Protein AF-0000000069066683 (afdb_homodimer)

Nearest PDB structures (foldseek):
  3loi-assembly1_A  TM=9.540E-01  e=2.991E-19  Branchiostoma belcheri tsingtauense
  1yud-assembly5_I  TM=8.809E-01  e=2.534E-15  Shewanella oneidensis MR-1
  1xe7-assembly1_A  TM=8.486E-01  e=1.020E-13  Saccharomyces cerevisiae
  1xe8-assembly2_C-2  TM=8.299E-01  e=6.934E-14  Saccharomyces cerevisiae
  1xe7-assembly1_B  TM=8.442E-01  e=1.344E-13  Saccharomyces cerevisiae

Solvent-accessible surface area (backbone atoms only — not comparable to full-atom values): 17603 Å² total; per-residue (Å²): 129,54,72,68,56,49,50,52,51,47,34,61,56,65,63,40,41,78,35,97,77,55,44,29,28,36,82,75,46,62,50,93,46,38,25,39,64,74,56,93,71,89,70,91,66,71,37,36,39,24,26,30,29,43,39,35,45,33,50,96,40,58,46,51,33,24,41,37,76,34,30,36,38,37,34,31,59,44,76,36,40,29,38,39,40,35,34,41,91,87,60,52,75,47,78,45,45,38,16,57,36,90,82,36,61,83,28,26,45,62,48,76,44,58,44,68,27,34,31,30,34,34,52,35,91,90,21,63,32,29,33,26,35,41,37,26,45,44,25,83,52,79,89,54,63,40,79,44,40,33,70,61,48,39,68,76,36,54,93,46,38,71,60,43,62,72,38,25,88,78,128,54,71,68,55,48,49,53,49,49,36,60,56,65,63,39,40,78,36,94,77,55,45,31,28,34,80,76,45,62,52,95,47,37,26,40,64,73,57,93,71,90,68,92,64,71,37,36,39,24,25,31,29,43,38,34,45,32,53,95,38,60,46,51,32,23,41,39,76,32,30,35,39,39,34,33,58,46,76,36,39,27,38,39,40,36,34,42,92,86,59,53,76,46,79,46,44,37,17,59,35,90,83,36,61,81,28,27,44,63,47,75,46,58,44,69,27,34,30,31,36,35,52,36,91,92,20,64,32,29,32,28,37,41,37,26,44,46,25,84,51,78,89,56,64,40,78,44,40,32,70,60,48,38,69,76,35,54,92,46,38,71,59,42,63,72,38,23,60,101

pLDDT: mean 96.15, std 3.75, range [76.12, 98.94]

Sequence (340 aa):
MSADEEIDHLVRSLELIPHPEGGYFGEQYRTDRQVTFIQPNKFDGPRDGGSCIYYLLKSGKYVSFHLPLFDEIFLWHAGGPAKIYTIDNEGKLTQSILGDTLKNGDYRYQVTVRHDTWYAVEPMEQTQYVLFGAVVIPGWALQDWTQGKRADLLEKFPQHGELIKRLCKEMSADEEIDHLVRSLELIPHPEGGYFGEQYRTDRQVTFIQPNKFDGPRDGGSCIYYLLKSGKYVSFHLPLFDEIFLWHAGGPAKIYTIDNEGKLTQSILGDTLKNGDYRYQVTVRHDTWYAVEPMEQTQYVLFGAVVIPGWALQDWTQGKRADLLEKFPQHGELIKRLCKE

Structure (mmCIF, N/CA/C/O backbone):
data_AF-0000000069066683-model_v1
#
loop_
_entity.id
_entity.type
_entity.pdbx_description
1 polymer 'DUF985 domain-containing protein'
#
loop_
_atom_site.group_PDB
_atom_site.id
_atom_site.type_symbol
_atom_site.label_atom_id
_atom_site.label_alt_id
_atom_site.label_comp_id
_atom_site.label_asym_id
_atom_site.label_entity_id
_atom_site.label_seq_id
_atom_site.pdbx_PDB_ins_code
_atom_site.Cartn_x
_atom_site.Cartn_y
_atom_site.Cartn_z
_atom_site.occupancy
_atom_site.B_iso_or_equiv
_atom_site.auth_seq_id
_atom_site.auth_comp_id
_atom_site.auth_asym_id
_atom_site.auth_atom_id
_atom_site.pdbx_PDB_model_num
ATOM 1 N N . MET A 1 1 ? 23.328 8.391 -9.688 1 86.19 1 MET A N 1
ATOM 2 C CA . MET A 1 1 ? 22.344 9.258 -10.32 1 86.19 1 MET A CA 1
ATOM 3 C C . MET A 1 1 ? 21.984 10.43 -9.422 1 86.19 1 MET A C 1
ATOM 5 O O . MET A 1 1 ? 21.891 10.281 -8.203 1 86.19 1 MET A O 1
ATOM 9 N N . SER A 1 2 ? 21.906 11.648 -10 1 95.44 2 SER A N 1
ATOM 10 C CA . SER A 1 2 ? 21.391 12.789 -9.242 1 95.44 2 SER A CA 1
ATOM 11 C C . SER A 1 2 ? 19.922 12.617 -8.906 1 95.44 2 SER A C 1
ATOM 13 O O . SER A 1 2 ? 19.234 11.773 -9.492 1 95.44 2 SER A O 1
ATOM 15 N N . ALA A 1 3 ? 19.453 13.352 -7.926 1 96 3 ALA A N 1
ATOM 16 C CA . ALA A 1 3 ? 18.047 13.32 -7.574 1 96 3 ALA A CA 1
ATOM 17 C C . ALA A 1 3 ? 17.172 13.664 -8.781 1 96 3 ALA A C 1
ATOM 19 O O . ALA A 1 3 ? 16.125 13.039 -8.992 1 96 3 ALA A O 1
ATOM 20 N N . ASP A 1 4 ? 17.547 14.656 -9.555 1 96.5 4 ASP A N 1
ATOM 21 C CA . ASP A 1 4 ? 16.797 15.062 -10.734 1 96.5 4 ASP A CA 1
ATOM 22 C C . ASP A 1 4 ? 16.719 13.93 -11.75 1 96.5 4 ASP A C 1
ATOM 24 O O . ASP A 1 4 ? 15.672 13.711 -12.367 1 96.5 4 ASP A O 1
ATOM 28 N N . GLU A 1 5 ? 17.812 13.273 -11.961 1 97.75 5 GLU A N 1
ATOM 29 C CA . GLU A 1 5 ? 17.828 12.133 -12.875 1 97.75 5 GLU A CA 1
ATOM 30 C C . GLU A 1 5 ? 16.922 11.008 -12.383 1 97.75 5 GLU A C 1
ATOM 32 O O . GLU A 1 5 ? 16.266 10.352 -13.18 1 97.75 5 GLU A O 1
ATOM 37 N N . GLU A 1 6 ? 16.969 10.758 -11.078 1 98.12 6 GLU A N 1
ATOM 38 C CA . GLU A 1 6 ? 16.094 9.742 -10.492 1 98.12 6 GLU A CA 1
ATOM 39 C C . GLU A 1 6 ? 14.633 10.094 -10.703 1 98.12 6 GLU A C 1
ATOM 41 O O . GLU A 1 6 ? 13.836 9.234 -11.102 1 98.12 6 GLU A O 1
ATOM 46 N N . ILE A 1 7 ? 14.273 11.312 -10.461 1 97.69 7 ILE A N 1
ATOM 47 C CA . ILE A 1 7 ? 12.898 11.781 -10.625 1 97.69 7 ILE A CA 1
ATOM 48 C C . ILE A 1 7 ? 12.461 11.594 -12.078 1 97.69 7 ILE A C 1
ATOM 50 O O . ILE A 1 7 ? 11.375 11.078 -12.336 1 97.69 7 ILE A O 1
ATOM 54 N N . ASP A 1 8 ? 13.328 12.023 -12.984 1 97.69 8 ASP A N 1
ATOM 55 C CA . ASP A 1 8 ? 13.008 11.883 -14.398 1 97.69 8 ASP A CA 1
ATOM 56 C C . ASP A 1 8 ? 12.781 10.422 -14.766 1 97.69 8 ASP A C 1
ATOM 58 O O . ASP A 1 8 ? 11.844 10.094 -15.508 1 97.69 8 ASP A O 1
ATOM 62 N N . HIS A 1 9 ? 13.68 9.602 -14.281 1 98.19 9 HIS A N 1
ATOM 63 C CA . HIS A 1 9 ? 13.578 8.172 -14.539 1 98.19 9 HIS A CA 1
ATOM 64 C C . HIS A 1 9 ? 12.266 7.605 -14 1 98.19 9 HIS A C 1
ATOM 66 O O . HIS A 1 9 ? 11.586 6.836 -14.688 1 98.19 9 HIS A O 1
ATOM 72 N N . LEU A 1 10 ? 11.93 7.953 -12.781 1 98.44 10 LEU A N 1
ATOM 73 C CA . LEU A 1 10 ? 10.719 7.461 -12.133 1 98.44 10 LEU A CA 1
ATOM 74 C C . LEU A 1 10 ? 9.477 7.973 -12.852 1 98.44 10 LEU A C 1
ATOM 76 O O . LEU A 1 10 ? 8.547 7.203 -13.117 1 98.44 10 LEU A O 1
ATOM 80 N N . VAL A 1 11 ? 9.422 9.281 -13.156 1 98.25 11 VAL A N 1
ATOM 81 C CA . VAL A 1 11 ? 8.273 9.898 -13.82 1 98.25 11 VAL A CA 1
ATOM 82 C C . VAL A 1 11 ? 8.016 9.211 -15.156 1 98.25 11 VAL A C 1
ATOM 84 O O . VAL A 1 11 ? 6.875 8.883 -15.484 1 98.25 11 VAL A O 1
ATOM 87 N N . ARG A 1 12 ? 9.055 8.961 -15.859 1 98.06 12 ARG A N 1
ATOM 88 C CA . ARG A 1 12 ? 8.938 8.328 -17.172 1 98.06 12 ARG A CA 1
ATOM 89 C C . ARG A 1 12 ? 8.531 6.859 -17.031 1 98.06 12 ARG A C 1
ATOM 91 O O . ARG A 1 12 ? 7.578 6.41 -17.672 1 98.06 12 ARG A O 1
ATOM 98 N N . SER A 1 13 ? 9.203 6.113 -16.203 1 98.25 13 SER A N 1
ATOM 99 C CA . SER A 1 13 ? 9.008 4.672 -16.078 1 98.25 13 SER A CA 1
ATOM 100 C C . SER A 1 13 ? 7.629 4.352 -15.508 1 98.25 13 SER A C 1
ATOM 102 O O . SER A 1 13 ? 7.012 3.354 -15.891 1 98.25 13 SER A O 1
ATOM 104 N N . LEU A 1 14 ? 7.195 5.234 -14.555 1 98.31 14 LEU A N 1
ATOM 105 C CA . LEU A 1 14 ? 5.941 4.973 -13.859 1 98.31 14 LEU A CA 1
ATOM 106 C C . LEU A 1 14 ? 4.797 5.766 -14.484 1 98.31 14 LEU A C 1
ATOM 108 O O . LEU A 1 14 ? 3.662 5.707 -14.008 1 98.31 14 LEU A O 1
ATOM 112 N N . GLU A 1 15 ? 5.062 6.496 -15.539 1 97.69 15 GLU A N 1
ATOM 113 C CA . GLU A 1 15 ? 4.09 7.293 -16.281 1 97.69 15 GLU A CA 1
ATOM 114 C C . GLU A 1 15 ? 3.328 8.234 -15.352 1 97.69 15 GLU A C 1
ATOM 116 O O . GLU A 1 15 ? 2.096 8.281 -15.383 1 97.69 15 GLU A O 1
ATOM 121 N N . LEU A 1 16 ? 4.102 8.914 -14.547 1 98.38 16 LEU A N 1
ATOM 122 C CA . LEU A 1 16 ? 3.508 9.867 -13.617 1 98.38 16 LEU A CA 1
ATOM 123 C C . LEU A 1 16 ? 3.207 11.195 -14.312 1 98.38 16 LEU A C 1
ATOM 125 O O . LEU A 1 16 ? 3.895 11.57 -15.266 1 98.38 16 LEU A O 1
ATOM 129 N N . ILE A 1 17 ? 2.207 11.891 -13.836 1 98.12 17 ILE A N 1
ATOM 130 C CA . ILE A 1 17 ? 1.84 13.195 -14.375 1 98.12 17 ILE A CA 1
ATOM 131 C C . ILE A 1 17 ? 1.959 14.258 -13.289 1 98.12 17 ILE A C 1
ATOM 133 O O . ILE A 1 17 ? 1.957 13.938 -12.094 1 98.12 17 ILE A O 1
ATOM 137 N N . PRO A 1 18 ? 2.092 15.523 -13.641 1 96.25 18 PRO A N 1
ATOM 138 C CA . PRO A 1 18 ? 2.201 16.578 -12.625 1 96.25 18 PRO A CA 1
ATOM 139 C C . PRO A 1 18 ? 0.959 16.672 -11.742 1 96.25 18 PRO A C 1
ATOM 141 O O . PRO A 1 18 ? -0.164 16.516 -12.227 1 96.25 18 PRO A O 1
ATOM 144 N N . HIS A 1 19 ? 1.173 16.781 -10.492 1 93 19 HIS A N 1
ATOM 145 C CA . HIS A 1 19 ? 0.098 17.047 -9.547 1 93 19 HIS A CA 1
ATOM 146 C C . HIS A 1 19 ? -0.163 18.547 -9.406 1 93 19 HIS A C 1
ATOM 148 O O . HIS A 1 19 ? 0.775 19.344 -9.414 1 93 19 HIS A O 1
ATOM 154 N N . PRO A 1 20 ? -1.36 18.984 -9.203 1 81.62 20 PRO A N 1
ATOM 155 C CA . PRO A 1 20 ? -1.686 20.422 -9.102 1 81.62 20 PRO A CA 1
ATOM 156 C C . PRO A 1 20 ? -0.946 21.109 -7.961 1 81.62 20 PRO A C 1
ATOM 158 O O . PRO A 1 20 ? -0.598 22.281 -8.07 1 81.62 20 PRO A O 1
ATOM 161 N N . GLU A 1 21 ? -0.699 20.453 -6.902 1 76.12 21 GLU A N 1
ATOM 162 C CA . GLU A 1 21 ? -0.072 21.047 -5.727 1 76.12 21 GLU A CA 1
ATOM 163 C C . GLU A 1 21 ? 1.447 20.922 -5.785 1 76.12 21 GLU A C 1
ATOM 165 O O . GLU A 1 21 ? 2.146 21.312 -4.848 1 76.12 21 GLU A O 1
ATOM 170 N N . GLY A 1 22 ? 1.949 20.391 -6.891 1 80.44 22 GLY A N 1
ATOM 171 C CA . GLY A 1 22 ? 3.381 20.156 -7.012 1 80.44 22 GLY A CA 1
ATOM 172 C C . GLY A 1 22 ? 3.756 18.688 -6.945 1 80.44 22 GLY A C 1
ATOM 173 O O . GLY A 1 22 ? 3.016 17.875 -6.383 1 80.44 22 GLY A O 1
ATOM 174 N N . GLY A 1 23 ? 4.836 18.359 -7.605 1 92.5 23 GLY A N 1
ATOM 175 C CA . GLY A 1 23 ? 5.273 16.969 -7.707 1 92.5 23 GLY A CA 1
ATOM 176 C C . GLY A 1 23 ? 4.59 16.203 -8.82 1 92.5 23 GLY A C 1
ATOM 177 O O . GLY A 1 23 ? 4.301 16.766 -9.883 1 92.5 23 GLY A O 1
ATOM 178 N N . TYR A 1 24 ? 4.527 14.906 -8.711 1 98.06 24 TYR A N 1
ATOM 179 C CA . TYR A 1 24 ? 3.945 14.023 -9.719 1 98.06 24 TYR A CA 1
ATOM 180 C C . TYR A 1 24 ? 3.107 12.93 -9.07 1 98.06 24 TYR A C 1
ATOM 182 O O . TYR A 1 24 ? 3.295 12.609 -7.895 1 98.06 24 TYR A O 1
ATOM 190 N N . PHE A 1 25 ? 2.195 12.461 -9.781 1 98.25 25 PHE A N 1
ATOM 191 C CA . PHE A 1 25 ? 1.399 11.352 -9.258 1 98.25 25 PHE A CA 1
ATOM 192 C C . PHE A 1 25 ? 0.841 10.5 -10.391 1 98.25 25 PHE A C 1
ATOM 194 O O . PHE A 1 25 ? 1.008 10.836 -11.562 1 98.25 25 PHE A O 1
ATOM 201 N N . GLY A 1 26 ? 0.285 9.367 -10.055 1 98.06 26 GLY A N 1
ATOM 202 C CA . GLY A 1 26 ? -0.398 8.469 -10.977 1 98.06 26 GLY A CA 1
ATOM 203 C C . GLY A 1 26 ? -1.245 7.426 -10.266 1 98.06 26 GLY A C 1
ATOM 204 O O . GLY A 1 26 ? -0.772 6.75 -9.352 1 98.06 26 GLY A O 1
ATOM 205 N N . GLU A 1 27 ? -2.535 7.348 -10.688 1 97.81 27 GLU A N 1
ATOM 206 C CA . GLU A 1 27 ? -3.387 6.301 -10.141 1 97.81 27 GLU A CA 1
ATOM 207 C C . GLU A 1 27 ? -3.074 4.945 -10.766 1 97.81 27 GLU A C 1
ATOM 209 O O . GLU A 1 27 ? -3.061 4.812 -11.992 1 97.81 27 GLU A O 1
ATOM 214 N N . GLN A 1 28 ? -2.836 3.992 -9.906 1 97.12 28 GLN A N 1
ATOM 215 C CA . GLN A 1 28 ? -2.412 2.682 -10.383 1 97.12 28 GLN A CA 1
ATOM 216 C C . GLN A 1 28 ? -3.523 1.649 -10.219 1 97.12 28 GLN A C 1
ATOM 218 O O . GLN A 1 28 ? -3.52 0.613 -10.891 1 97.12 28 GLN A O 1
ATOM 223 N N . TYR A 1 29 ? -4.383 1.924 -9.359 1 97.88 29 TYR A N 1
ATOM 224 C CA . TYR A 1 29 ? -5.391 0.932 -9 1 97.88 29 TYR A CA 1
ATOM 225 C C . TYR A 1 29 ? -6.66 1.602 -8.492 1 97.88 29 TYR A C 1
ATOM 227 O O . TYR A 1 29 ? -6.594 2.588 -7.75 1 97.88 29 TYR A O 1
ATOM 235 N N . ARG A 1 30 ? -7.777 1.013 -8.859 1 98.38 30 ARG A N 1
ATOM 236 C CA . ARG A 1 30 ? -9.102 1.256 -8.305 1 98.38 30 ARG A CA 1
ATOM 237 C C . ARG A 1 30 ? -9.961 -0.004 -8.359 1 98.38 30 ARG A C 1
ATOM 239 O O . ARG A 1 30 ? -9.961 -0.712 -9.367 1 98.38 30 ARG A O 1
ATOM 246 N N . THR A 1 31 ? -10.633 -0.258 -7.258 1 97.25 31 THR A N 1
ATOM 247 C CA . THR A 1 31 ? -11.469 -1.452 -7.273 1 97.25 31 THR A CA 1
ATOM 248 C C . THR A 1 31 ? -12.531 -1.353 -8.367 1 97.25 31 THR A C 1
ATOM 250 O O . THR A 1 31 ? -12.93 -0.252 -8.75 1 97.25 31 THR A O 1
ATOM 253 N N . ASP A 1 32 ? -12.953 -2.48 -8.883 1 96.12 32 ASP A N 1
ATOM 254 C CA . ASP A 1 32 ? -14.078 -2.535 -9.805 1 96.12 32 ASP A CA 1
ATOM 255 C C . ASP A 1 32 ? -15.383 -2.818 -9.07 1 96.12 32 ASP A C 1
ATOM 257 O O . ASP A 1 32 ? -16.438 -2.992 -9.695 1 96.12 32 ASP A O 1
ATOM 261 N N . ARG A 1 33 ? -15.352 -2.895 -7.77 1 94.88 33 ARG A N 1
ATOM 262 C CA . ARG A 1 33 ? -16.531 -3.139 -6.945 1 94.88 33 ARG A CA 1
ATOM 263 C C . ARG A 1 33 ? -16.812 -1.959 -6.016 1 94.88 33 ARG A C 1
ATOM 265 O O . ARG A 1 33 ? -15.875 -1.341 -5.5 1 94.88 33 ARG A O 1
ATOM 272 N N . GLN A 1 34 ? -18.047 -1.76 -5.852 1 97.12 34 GLN A N 1
ATOM 273 C CA . GLN A 1 34 ? -18.453 -0.695 -4.945 1 97.12 34 GLN A CA 1
ATOM 274 C C . GLN A 1 34 ? -18.953 -1.264 -3.619 1 97.12 34 GLN A C 1
ATOM 276 O O . GLN A 1 34 ? -19.453 -2.393 -3.57 1 97.12 34 GLN A O 1
ATOM 281 N N . VAL A 1 35 ? -18.781 -0.466 -2.617 1 97.12 35 VAL A N 1
ATOM 282 C CA . VAL A 1 35 ? -19.125 -0.938 -1.278 1 97.12 35 VAL A CA 1
ATOM 283 C C . VAL A 1 35 ? -19.953 0.114 -0.555 1 97.12 35 VAL A C 1
ATOM 285 O O . VAL A 1 35 ? -19.922 1.296 -0.905 1 97.12 35 VAL A O 1
ATOM 288 N N . THR A 1 36 ? -20.703 -0.346 0.383 1 95.75 36 THR A N 1
ATOM 289 C CA . THR A 1 36 ? -21.328 0.491 1.401 1 95.75 36 THR A CA 1
ATOM 290 C C . THR A 1 36 ? -20.906 0.053 2.799 1 95.75 36 THR A C 1
ATOM 292 O O . THR A 1 36 ? -20.5 -1.099 3.002 1 95.75 36 THR A O 1
ATOM 295 N N . PHE A 1 37 ? -20.969 0.973 3.719 1 93.56 37 PHE A N 1
ATOM 296 C CA . PHE A 1 37 ? -20.531 0.704 5.086 1 93.56 37 PHE A CA 1
ATOM 297 C C . PHE A 1 37 ? -21.703 0.259 5.949 1 93.56 37 PHE A C 1
ATOM 299 O O . PHE A 1 37 ? -22.828 0.732 5.77 1 93.56 37 PHE A O 1
ATOM 306 N N . ILE A 1 38 ? -21.359 -0.577 6.824 1 93 38 ILE A N 1
ATOM 307 C CA . ILE A 1 38 ? -22.359 -1.093 7.754 1 93 38 ILE A CA 1
ATOM 308 C C . ILE A 1 38 ? -22.562 -0.101 8.898 1 93 38 ILE A C 1
ATOM 310 O O . ILE A 1 38 ? -23.688 0.182 9.289 1 93 38 ILE A O 1
ATOM 314 N N . GLN A 1 39 ? -21.422 0.404 9.43 1 92.62 39 GLN A N 1
ATOM 315 C CA . GLN A 1 39 ? -21.469 1.362 10.523 1 92.62 39 GLN A CA 1
ATOM 316 C C . GLN A 1 39 ? -21.844 2.752 10.031 1 92.62 39 GLN A C 1
ATOM 318 O O . GLN A 1 39 ? -21.562 3.111 8.883 1 92.62 39 GLN A O 1
ATOM 323 N N . PRO A 1 40 ? -22.594 3.453 10.914 1 91.12 40 PRO A N 1
ATOM 324 C CA . PRO A 1 40 ? -22.859 4.844 10.531 1 91.12 40 PRO A CA 1
ATOM 325 C C . PRO A 1 40 ? -21.578 5.598 10.148 1 91.12 40 PRO A C 1
ATOM 327 O O . PRO A 1 40 ? -20.531 5.402 10.766 1 91.12 40 PRO A O 1
ATOM 330 N N . ASN A 1 41 ? -21.641 6.266 9.086 1 90.5 41 ASN A N 1
ATOM 331 C CA . ASN A 1 41 ? -20.531 7.059 8.586 1 90.5 41 ASN A CA 1
ATOM 332 C C . ASN A 1 41 ? -21 8.32 7.875 1 90.5 41 ASN A C 1
ATOM 334 O O . ASN A 1 41 ? -22.203 8.609 7.855 1 90.5 41 ASN A O 1
ATOM 338 N N . LYS A 1 42 ? -20.078 9.055 7.309 1 92.75 42 LYS A N 1
ATOM 339 C CA . LYS A 1 42 ? -20.391 10.352 6.715 1 92.75 42 LYS A CA 1
ATOM 340 C C . LYS A 1 42 ? -20.516 10.25 5.199 1 92.75 42 LYS A C 1
ATOM 342 O O . LYS A 1 42 ? -20.688 11.258 4.516 1 92.75 42 LYS A O 1
ATOM 347 N N . PHE A 1 43 ? -20.391 9.031 4.629 1 92.5 43 PHE A N 1
ATOM 348 C CA . PHE A 1 43 ? -20.469 8.859 3.182 1 92.5 43 PHE A CA 1
ATOM 349 C C . PHE A 1 43 ? -21.922 8.914 2.709 1 92.5 43 PHE A C 1
ATOM 351 O O . PHE A 1 43 ? -22.812 8.383 3.373 1 92.5 43 PHE A O 1
ATOM 358 N N . ASP A 1 44 ? -22.094 9.586 1.603 1 90.06 44 ASP A N 1
ATOM 359 C CA . ASP A 1 44 ? -23.422 9.664 1 1 90.06 44 ASP A CA 1
ATOM 360 C C . ASP A 1 44 ? -23.547 8.711 -0.186 1 90.06 44 ASP A C 1
ATOM 362 O O . ASP A 1 44 ? -23.547 9.141 -1.341 1 90.06 44 ASP A O 1
ATOM 366 N N . GLY A 1 45 ? -23.688 7.406 0.07 1 92.19 45 GLY A N 1
ATOM 367 C CA . GLY A 1 45 ? -23.844 6.426 -0.99 1 92.19 45 GLY A CA 1
ATOM 368 C C . GLY A 1 45 ? -22.641 5.516 -1.145 1 92.19 45 GLY A C 1
ATOM 369 O O . GLY A 1 45 ? -21.734 5.527 -0.309 1 92.19 45 GLY A O 1
ATOM 370 N N . PRO A 1 46 ? -22.672 4.727 -2.18 1 95.62 46 PRO A N 1
ATOM 371 C CA . PRO A 1 46 ? -21.594 3.758 -2.408 1 95.62 46 PRO A CA 1
ATOM 372 C C . PRO A 1 46 ? -20.297 4.418 -2.852 1 95.62 46 PRO A C 1
ATOM 374 O O . PRO A 1 46 ? -20.312 5.52 -3.412 1 95.62 46 PRO A O 1
ATOM 377 N N . ARG A 1 47 ? -19.219 3.752 -2.584 1 97.06 47 ARG A N 1
ATOM 378 C CA . ARG A 1 47 ? -17.891 4.129 -3.059 1 97.06 47 ARG A CA 1
ATOM 379 C C . ARG A 1 47 ? -17.156 2.922 -3.633 1 97.06 47 ARG A C 1
ATOM 381 O O . ARG A 1 47 ? -17.5 1.777 -3.332 1 97.06 47 ARG A O 1
ATOM 388 N N . ASP A 1 48 ? -16.156 3.223 -4.441 1 97.62 48 ASP A N 1
ATOM 389 C CA . ASP A 1 48 ? -15.227 2.16 -4.785 1 97.62 48 ASP A CA 1
ATOM 390 C C . ASP A 1 48 ? -14.531 1.612 -3.537 1 97.62 48 ASP A C 1
ATOM 392 O O . ASP A 1 48 ? -14.227 2.365 -2.609 1 97.62 48 ASP A O 1
ATOM 396 N N . GLY A 1 49 ? -14.273 0.377 -3.463 1 97.25 49 GLY A N 1
ATOM 397 C CA . GLY A 1 49 ? -13.719 -0.264 -2.279 1 97.25 49 GLY A CA 1
ATOM 398 C C . GLY A 1 49 ? -12.383 0.311 -1.859 1 97.25 49 GLY A C 1
ATOM 399 O O . GLY A 1 49 ? -12.055 0.325 -0.672 1 97.25 49 GLY A O 1
ATOM 400 N N . GLY A 1 50 ? -11.586 0.741 -2.859 1 98.12 50 GLY A N 1
ATOM 401 C CA . GLY A 1 50 ? -10.273 1.297 -2.6 1 98.12 50 GLY A CA 1
ATOM 402 C C . GLY A 1 50 ? -9.586 1.815 -3.85 1 98.12 50 GLY A C 1
ATOM 403 O O . GLY A 1 50 ? -10.016 1.523 -4.969 1 98.12 50 GLY A O 1
ATOM 404 N N . SER A 1 51 ? -8.57 2.568 -3.682 1 98.69 51 SER A N 1
ATOM 405 C CA . SER A 1 51 ? -7.719 3.062 -4.762 1 98.69 51 SER A CA 1
ATOM 406 C C . SER A 1 51 ? -6.273 3.211 -4.305 1 98.69 51 SER A C 1
ATOM 408 O O . SER A 1 51 ? -5.992 3.205 -3.105 1 98.69 51 SER A O 1
ATOM 410 N N . CYS A 1 52 ? -5.375 3.246 -5.219 1 98.81 52 CYS A N 1
ATOM 411 C CA . CYS A 1 52 ? -3.947 3.344 -4.941 1 98.81 52 CYS A CA 1
ATOM 412 C C . CYS A 1 52 ? -3.256 4.25 -5.953 1 98.81 52 CYS A C 1
ATOM 414 O O . CYS A 1 52 ? -3.494 4.137 -7.156 1 98.81 52 CYS A O 1
ATOM 416 N N . ILE A 1 53 ? -2.451 5.148 -5.516 1 98.56 53 ILE A N 1
ATOM 417 C CA . ILE A 1 53 ? -1.691 6.016 -6.406 1 98.56 53 ILE A CA 1
ATOM 418 C C . ILE A 1 53 ? -0.204 5.926 -6.07 1 98.56 53 ILE A C 1
ATOM 420 O O . ILE A 1 53 ? 0.168 5.43 -5.004 1 98.56 53 ILE A O 1
ATOM 424 N N . TYR A 1 54 ? 0.648 6.305 -7.012 1 98.75 54 TYR A N 1
ATOM 425 C CA . TYR A 1 54 ? 1.978 6.832 -6.73 1 98.75 54 TYR A CA 1
ATOM 426 C C . TYR A 1 54 ? 1.917 8.328 -6.438 1 98.75 54 TYR A C 1
ATOM 428 O O . TYR A 1 54 ? 1.157 9.062 -7.074 1 98.75 54 TYR A O 1
ATOM 436 N N . TYR A 1 55 ? 2.697 8.773 -5.598 1 98.56 55 TYR A N 1
ATOM 437 C CA . TYR A 1 55 ? 2.879 10.203 -5.371 1 98.56 55 TYR A CA 1
ATOM 438 C C . TYR A 1 55 ? 4.348 10.539 -5.148 1 98.56 55 TYR A C 1
ATOM 440 O O . TYR A 1 55 ? 5 9.961 -4.273 1 98.56 55 TYR A O 1
ATOM 448 N N . LEU A 1 56 ? 4.848 11.375 -5.965 1 98.62 56 LEU A N 1
ATOM 449 C CA . LEU A 1 56 ? 6.211 11.883 -5.848 1 98.62 56 LEU A CA 1
ATOM 450 C C . LEU A 1 56 ? 6.215 13.328 -5.355 1 98.62 56 LEU A C 1
ATOM 452 O O . LEU A 1 56 ? 5.816 14.234 -6.082 1 98.62 56 LEU A O 1
ATOM 456 N N . LEU A 1 57 ? 6.625 13.508 -4.188 1 97.75 57 LEU A N 1
ATOM 457 C CA . LEU A 1 57 ? 6.664 14.805 -3.52 1 97.75 57 LEU A CA 1
ATOM 458 C C . LEU A 1 57 ? 8.078 15.367 -3.502 1 97.75 57 LEU A C 1
ATOM 460 O O . LEU A 1 5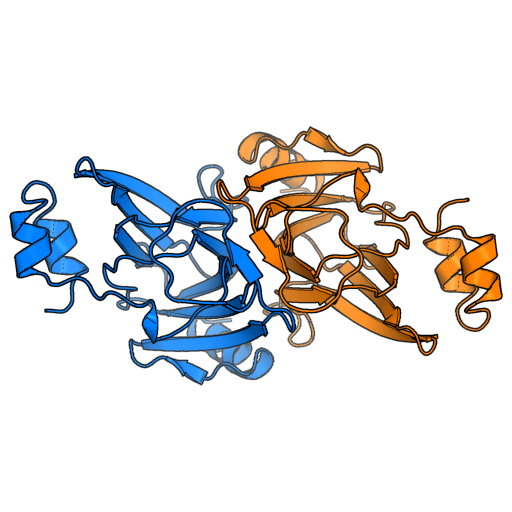7 ? 9.008 14.711 -3.025 1 97.75 57 LEU A O 1
ATOM 464 N N . LYS A 1 58 ? 8.281 16.562 -3.986 1 96.88 58 LYS A N 1
ATOM 465 C CA . LYS A 1 58 ? 9.609 17.172 -4.074 1 96.88 58 LYS A CA 1
ATOM 466 C C . LYS A 1 58 ? 9.891 18.062 -2.861 1 96.88 58 LYS A C 1
ATOM 468 O O . LYS A 1 58 ? 8.969 18.453 -2.15 1 96.88 58 LYS A O 1
ATOM 473 N N . SER A 1 59 ? 11.148 18.312 -2.744 1 96.06 59 SER A N 1
ATOM 474 C CA . SER A 1 59 ? 11.578 19.266 -1.714 1 96.06 59 SER A CA 1
ATOM 475 C C . SER A 1 59 ? 10.836 20.594 -1.839 1 96.06 59 SER A C 1
ATOM 477 O O . SER A 1 59 ? 10.633 21.078 -2.947 1 96.06 59 SER A O 1
ATOM 479 N N . GLY A 1 60 ? 10.43 21.125 -0.655 1 94.12 60 GLY A N 1
ATOM 480 C CA . GLY A 1 60 ? 9.758 22.406 -0.634 1 94.12 60 GLY A CA 1
ATOM 481 C C . GLY A 1 60 ? 8.266 22.312 -0.884 1 94.12 60 GLY A C 1
ATOM 482 O O . GLY A 1 60 ? 7.539 23.297 -0.754 1 94.12 60 GLY A O 1
ATOM 483 N N . LYS A 1 61 ? 7.801 21.172 -1.333 1 95.38 61 LYS A N 1
ATOM 484 C CA . LYS A 1 61 ? 6.371 20.922 -1.505 1 95.38 61 LYS A CA 1
ATOM 485 C C . LYS A 1 61 ? 5.805 20.141 -0.319 1 95.38 61 LYS A C 1
ATOM 487 O O . LYS A 1 61 ? 6.555 19.641 0.513 1 95.38 61 LYS A O 1
ATOM 492 N N . TYR A 1 62 ? 4.48 20.141 -0.176 1 95.81 62 TYR A N 1
ATOM 493 C CA . TYR A 1 62 ? 3.846 19.453 0.935 1 95.81 62 TYR A CA 1
ATOM 494 C C . TYR A 1 62 ? 2.402 19.094 0.599 1 95.81 62 TYR A C 1
ATOM 496 O O . TYR A 1 62 ? 1.823 19.641 -0.342 1 95.81 62 TYR A O 1
ATOM 504 N N . VAL A 1 63 ? 1.905 18.078 1.252 1 95.62 63 VAL A N 1
ATOM 505 C CA . VAL A 1 63 ? 0.469 17.828 1.312 1 95.62 63 VAL A CA 1
ATOM 506 C C . VAL A 1 63 ? -0.143 18.609 2.473 1 95.62 63 VAL A C 1
ATOM 508 O O . VAL A 1 63 ? 0.208 18.391 3.633 1 95.62 63 VAL A O 1
ATOM 511 N N . SER A 1 64 ? -1.033 19.5 2.16 1 95.62 64 SER A N 1
ATOM 512 C CA . SER A 1 64 ? -1.571 20.406 3.162 1 95.62 64 SER A CA 1
ATOM 513 C C . SER A 1 64 ? -2.557 19.703 4.086 1 95.62 64 SER A C 1
ATOM 515 O O . SER A 1 64 ? -3.15 18.688 3.709 1 95.62 64 SER A O 1
ATOM 517 N N . PHE A 1 65 ? -2.742 20.281 5.262 1 96.81 65 PHE A N 1
ATOM 518 C CA . PHE A 1 65 ? -3.721 19.75 6.203 1 96.81 65 PHE A CA 1
ATOM 519 C C . PHE A 1 65 ? -5.09 19.641 5.547 1 96.81 65 PHE A C 1
ATOM 521 O O . PHE A 1 65 ? -5.609 20.609 4.996 1 96.81 65 PHE A O 1
ATOM 528 N N . HIS A 1 66 ? -5.629 18.547 5.559 1 95.81 66 HIS A N 1
ATOM 529 C CA . HIS A 1 66 ? -6.996 18.25 5.148 1 95.81 66 HIS A CA 1
ATOM 530 C C . HIS A 1 66 ? -7.586 17.125 5.984 1 95.81 66 HIS A C 1
ATOM 532 O O . HIS A 1 66 ? -6.875 16.484 6.766 1 95.81 66 HIS A O 1
ATOM 538 N N . LEU A 1 67 ? -8.867 16.969 5.93 1 95.56 67 LEU A N 1
ATOM 539 C CA . LEU A 1 67 ? -9.609 16.016 6.75 1 95.56 67 LEU A CA 1
ATOM 540 C C . LEU A 1 67 ? -10.297 14.969 5.879 1 95.56 67 LEU A C 1
ATOM 542 O O . LEU A 1 67 ? -11.438 15.164 5.453 1 95.56 67 LEU A O 1
ATOM 546 N N . PRO A 1 68 ? -9.633 13.82 5.688 1 94.69 68 PRO A N 1
ATOM 547 C CA . PRO A 1 68 ? -10.258 12.805 4.844 1 94.69 68 PRO A CA 1
ATOM 548 C C . PRO A 1 68 ? -11.312 11.984 5.594 1 94.69 68 PRO A C 1
ATOM 550 O O . PRO A 1 68 ? -11.227 11.836 6.816 1 94.69 68 PRO A O 1
ATOM 553 N N . LEU A 1 69 ? -12.258 11.398 4.836 1 94.44 69 LEU A N 1
ATOM 554 C CA . LEU A 1 69 ? -13.266 10.5 5.391 1 94.44 69 LEU A CA 1
ATOM 555 C C . LEU A 1 69 ? -12.805 9.047 5.293 1 94.44 69 LEU A C 1
ATOM 557 O O . LEU A 1 69 ? -13.453 8.148 5.828 1 94.44 69 LEU A O 1
ATOM 561 N N . PHE A 1 70 ? -11.703 8.812 4.625 1 95.19 70 PHE A N 1
ATOM 562 C CA . PHE A 1 70 ? -11.172 7.477 4.387 1 95.19 70 PHE A CA 1
ATOM 563 C C . PHE A 1 70 ? -9.898 7.25 5.184 1 95.19 70 PHE A C 1
ATOM 565 O O . PHE A 1 70 ? -9.258 8.203 5.637 1 95.19 70 PHE A O 1
ATOM 572 N N . ASP A 1 71 ? -9.602 5.961 5.426 1 97.25 71 ASP A N 1
ATOM 573 C CA . ASP A 1 71 ? -8.25 5.641 5.879 1 97.25 71 ASP A CA 1
ATOM 574 C C . ASP A 1 71 ? -7.242 5.777 4.738 1 97.25 71 ASP A C 1
ATOM 576 O O . ASP A 1 71 ? -7.562 5.5 3.58 1 97.25 71 ASP A O 1
ATOM 580 N N . GLU A 1 72 ? -6.105 6.195 5.047 1 98.31 72 GLU A N 1
ATOM 581 C CA . GLU A 1 72 ? -5.039 6.297 4.055 1 98.31 72 GLU A CA 1
ATOM 582 C C . GLU A 1 72 ? -3.762 5.621 4.547 1 98.31 72 GLU A C 1
ATOM 584 O O . GLU A 1 72 ? -3.271 5.93 5.633 1 98.31 72 GLU A O 1
ATOM 589 N N . ILE A 1 73 ? -3.277 4.656 3.803 1 98.88 73 ILE A N 1
ATOM 590 C CA . ILE A 1 73 ? -2.012 3.992 4.094 1 98.88 73 ILE A CA 1
ATOM 591 C C . ILE A 1 73 ? -0.923 4.527 3.164 1 98.88 73 ILE A C 1
ATOM 593 O O . ILE A 1 73 ? -0.995 4.352 1.946 1 98.88 73 ILE A O 1
ATOM 597 N N . PHE A 1 74 ? 0.037 5.195 3.693 1 98.88 74 PHE A N 1
ATOM 598 C CA . PHE A 1 74 ? 1.213 5.645 2.955 1 98.88 74 PHE A CA 1
ATOM 599 C C . PHE A 1 74 ? 2.275 4.551 2.918 1 98.88 74 PHE A C 1
ATOM 601 O O . PHE A 1 74 ? 2.58 3.939 3.943 1 98.88 74 PHE A O 1
ATOM 608 N N . LEU A 1 75 ? 2.891 4.273 1.785 1 98.88 75 LEU A N 1
ATOM 609 C CA . LEU A 1 75 ? 3.883 3.219 1.616 1 98.88 75 LEU A CA 1
ATOM 610 C C . LEU A 1 75 ? 5.125 3.75 0.909 1 98.88 75 LEU A C 1
ATOM 612 O O . LEU A 1 75 ? 5.082 4.062 -0.283 1 98.88 75 LEU A O 1
ATOM 616 N N . TRP A 1 76 ? 6.23 3.822 1.557 1 98.94 76 TRP A N 1
ATOM 617 C CA . TRP A 1 76 ? 7.465 4.41 1.047 1 98.94 76 TRP A CA 1
ATOM 618 C C . TRP A 1 76 ? 8.086 3.525 -0.029 1 98.94 76 TRP A C 1
ATOM 620 O O . TRP A 1 76 ? 8.133 2.301 0.117 1 98.94 76 TRP A O 1
ATOM 630 N N . HIS A 1 77 ? 8.656 4.133 -1.06 1 98.81 77 HIS A N 1
ATOM 631 C CA . HIS A 1 77 ? 9.297 3.354 -2.113 1 98.81 77 HIS A CA 1
ATOM 632 C C . HIS A 1 77 ? 10.719 3.834 -2.361 1 98.81 77 HIS A C 1
ATOM 634 O O . HIS A 1 77 ? 11.648 3.021 -2.467 1 98.81 77 HIS A O 1
ATOM 640 N N . ALA A 1 78 ? 10.898 5.176 -2.498 1 98.62 78 ALA A N 1
ATOM 641 C CA . ALA A 1 78 ? 12.203 5.688 -2.9 1 98.62 78 ALA A CA 1
ATOM 642 C C . ALA A 1 78 ? 12.398 7.125 -2.424 1 98.62 78 ALA A C 1
ATOM 644 O O . ALA A 1 78 ? 11.43 7.812 -2.096 1 98.62 78 ALA A O 1
ATOM 645 N N . GLY A 1 79 ? 13.625 7.602 -2.529 1 98.44 79 GLY A N 1
ATOM 646 C CA . GLY A 1 79 ? 13.969 8.953 -2.115 1 98.44 79 GLY A CA 1
ATOM 647 C C . GLY A 1 79 ? 14.242 9.07 -0.628 1 98.44 79 GLY A C 1
ATOM 648 O O . GLY A 1 79 ? 14.797 8.148 -0.021 1 98.44 79 GLY A O 1
ATOM 649 N N . GLY A 1 80 ? 14.008 10.234 -0.081 1 98.56 80 GLY A N 1
ATOM 650 C CA . GLY A 1 80 ? 14.25 10.469 1.334 1 98.56 80 GLY A CA 1
ATOM 651 C C . GLY A 1 80 ? 13 10.32 2.182 1 98.56 80 GLY A C 1
ATOM 652 O O . GLY A 1 80 ? 11.938 9.953 1.672 1 98.56 80 GLY A O 1
ATOM 653 N N . PRO A 1 81 ? 13.156 10.539 3.445 1 98.81 81 PRO A N 1
ATOM 654 C CA . PRO A 1 81 ? 12.031 10.406 4.375 1 98.81 81 PRO A CA 1
ATOM 655 C C . PRO A 1 81 ? 11.094 11.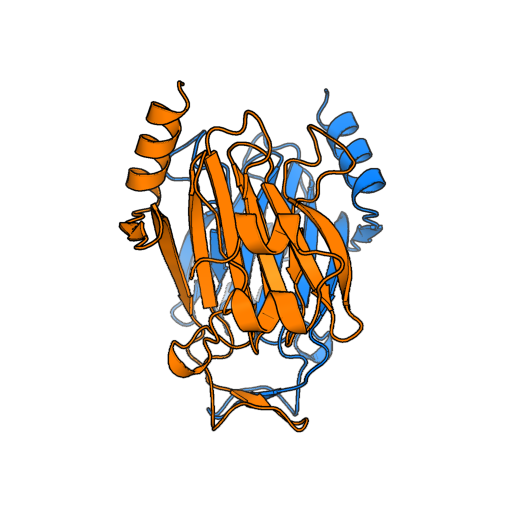609 4.344 1 98.81 81 PRO A C 1
ATOM 657 O O . PRO A 1 81 ? 11.484 12.695 3.896 1 98.81 81 PRO A O 1
ATOM 660 N N . ALA A 1 82 ? 9.93 11.391 4.734 1 98.69 82 ALA A N 1
ATOM 661 C CA . ALA A 1 82 ? 8.914 12.43 4.898 1 98.69 82 ALA A CA 1
ATOM 662 C C . ALA A 1 82 ? 8.258 12.344 6.277 1 98.69 82 ALA A C 1
ATOM 664 O O . ALA A 1 82 ? 8.164 11.258 6.859 1 98.69 82 ALA A O 1
ATOM 665 N N . LYS A 1 83 ? 7.816 13.469 6.789 1 98.69 83 LYS A N 1
ATOM 666 C CA . LYS A 1 83 ? 7.043 13.531 8.031 1 98.69 83 LYS A CA 1
ATOM 667 C C . LYS A 1 83 ? 5.547 13.562 7.738 1 98.69 83 LYS A C 1
ATOM 669 O O . LYS A 1 83 ? 5.094 14.281 6.848 1 98.69 83 LYS A O 1
ATOM 674 N N . ILE A 1 84 ? 4.848 12.75 8.438 1 98.69 84 ILE A N 1
ATOM 675 C CA . ILE A 1 84 ? 3.389 12.773 8.422 1 98.69 84 ILE A CA 1
ATOM 676 C C . ILE A 1 84 ? 2.869 13.273 9.766 1 98.69 84 ILE A C 1
ATOM 678 O O . ILE A 1 84 ? 3.102 12.648 10.805 1 98.69 84 ILE A O 1
ATOM 682 N N . TYR A 1 85 ? 2.211 14.398 9.742 1 98.69 85 TYR A N 1
ATOM 683 C CA . TYR A 1 85 ? 1.603 14.992 10.922 1 98.69 85 TYR A CA 1
ATOM 684 C C . TYR A 1 85 ? 0.117 14.664 11 1 98.69 85 TYR A C 1
ATOM 686 O O . TYR A 1 85 ? -0.606 14.797 10.008 1 98.69 85 TYR A O 1
ATOM 694 N N . THR A 1 86 ? -0.317 14.258 12.133 1 98.56 86 THR A N 1
ATOM 695 C CA . THR A 1 86 ? -1.744 14.039 12.344 1 98.56 86 THR A CA 1
ATOM 696 C C . THR A 1 86 ? -2.234 14.797 13.578 1 98.56 86 THR A C 1
ATOM 698 O O . THR A 1 86 ? -1.528 14.875 14.586 1 98.56 86 THR A O 1
ATOM 701 N N . ILE A 1 87 ? -3.379 15.398 13.484 1 98.19 87 ILE A N 1
ATOM 702 C CA . ILE A 1 87 ? -4.078 16 14.617 1 98.19 87 ILE A CA 1
ATOM 703 C C . ILE A 1 87 ? -5.434 15.32 14.805 1 98.19 87 ILE A C 1
ATOM 705 O O . ILE A 1 87 ? -6.316 15.43 13.945 1 98.19 87 ILE A O 1
ATOM 709 N N . ASP A 1 88 ? -5.594 14.625 15.875 1 95.25 88 ASP A N 1
ATOM 710 C CA . ASP A 1 88 ? -6.848 13.914 16.078 1 95.25 88 ASP A CA 1
ATOM 711 C C . ASP A 1 88 ? -7.922 14.852 16.641 1 95.25 88 ASP A C 1
ATOM 713 O O . ASP A 1 88 ? -7.711 16.062 16.734 1 95.25 88 ASP A O 1
ATOM 717 N N . ASN A 1 89 ? -9.109 14.312 16.875 1 91.56 89 ASN A N 1
ATOM 718 C CA . ASN A 1 89 ? -10.258 15.109 17.281 1 91.56 89 ASN A CA 1
ATOM 719 C C . ASN A 1 89 ? -10.031 15.773 18.641 1 91.56 89 ASN A C 1
ATOM 721 O O . ASN A 1 89 ? -10.68 16.766 18.969 1 91.56 89 ASN A O 1
ATOM 725 N N . GLU A 1 90 ? -9.109 15.266 19.469 1 94.62 90 GLU A N 1
ATOM 726 C CA . GLU A 1 90 ? -8.789 15.82 20.781 1 94.62 90 GLU A CA 1
ATOM 727 C C . GLU A 1 90 ? -7.691 16.875 20.688 1 94.62 90 GLU A C 1
ATOM 729 O O . GLU A 1 90 ? -7.336 17.5 21.688 1 94.62 90 GLU A O 1
ATOM 734 N N . GLY A 1 91 ? -7.191 17.016 19.453 1 96.25 91 GLY A N 1
ATOM 735 C CA . GLY A 1 91 ? -6.18 18.031 19.219 1 96.25 91 GLY A CA 1
ATOM 736 C C . GLY A 1 91 ? -4.766 17.547 19.469 1 96.25 91 GLY A C 1
ATOM 737 O O . GLY A 1 91 ? -3.826 18.328 19.516 1 96.25 91 GLY A O 1
ATOM 738 N N . LYS A 1 92 ? -4.637 16.266 19.703 1 97.56 92 LYS A N 1
ATOM 739 C CA . LYS A 1 92 ? -3.307 15.695 19.906 1 97.56 92 LYS A CA 1
ATOM 740 C C . LYS A 1 92 ? -2.541 15.594 18.594 1 97.56 92 LYS A C 1
ATOM 742 O O . LYS A 1 92 ? -3.037 15.016 17.625 1 97.56 92 LYS A O 1
ATOM 747 N N . LEU A 1 93 ? -1.319 16.172 18.562 1 98.38 93 LEU A N 1
ATOM 748 C CA . LEU A 1 93 ? -0.442 16.094 17.406 1 98.38 93 LEU A CA 1
ATOM 749 C C . LEU A 1 93 ? 0.482 14.883 17.5 1 98.38 93 LEU A C 1
ATOM 751 O O . LEU A 1 93 ? 1.133 14.672 18.516 1 98.38 93 LEU A O 1
ATOM 755 N N . THR A 1 94 ? 0.482 14.047 16.516 1 98.19 94 THR A N 1
ATOM 756 C CA . THR A 1 94 ? 1.418 12.938 16.391 1 98.19 94 THR A CA 1
ATOM 757 C C . THR A 1 94 ? 2.234 13.07 15.109 1 98.19 94 THR A C 1
ATOM 759 O O . THR A 1 94 ? 1.751 13.602 14.109 1 98.19 94 THR A O 1
ATOM 762 N N . GLN A 1 95 ? 3.453 12.648 15.188 1 98.12 95 GLN A N 1
ATOM 763 C CA . GLN A 1 95 ? 4.344 12.672 14.031 1 98.12 95 GLN A CA 1
ATOM 764 C C . GLN A 1 95 ? 4.875 11.273 13.727 1 98.12 95 GLN A C 1
ATOM 766 O O . GLN A 1 95 ? 5.27 10.539 14.633 1 98.12 95 GLN A O 1
ATOM 771 N N . SER A 1 96 ? 4.797 10.883 12.523 1 98.25 96 SER A N 1
ATOM 772 C CA . SER A 1 96 ? 5.406 9.656 12.008 1 98.25 96 SER A CA 1
ATOM 773 C C . SER A 1 96 ? 6.379 9.953 10.875 1 98.25 96 SER A C 1
ATOM 775 O O . SER A 1 96 ? 6.254 10.984 10.203 1 98.25 96 SER A O 1
ATOM 777 N N . ILE A 1 97 ? 7.367 9.164 10.742 1 98.81 97 ILE A N 1
ATOM 778 C CA . ILE A 1 97 ? 8.312 9.352 9.648 1 98.81 97 ILE A CA 1
ATOM 779 C C . ILE A 1 97 ? 8.188 8.203 8.648 1 98.81 97 ILE A C 1
ATOM 781 O O . ILE A 1 97 ? 8.43 7.047 8.984 1 98.81 97 ILE A O 1
ATOM 785 N N . LEU A 1 98 ? 7.754 8.492 7.512 1 98.88 98 LEU A N 1
ATOM 786 C CA . LEU A 1 98 ? 7.738 7.578 6.371 1 98.88 98 LEU A CA 1
ATOM 787 C C . LEU A 1 98 ? 9.109 7.516 5.703 1 98.88 98 LEU A C 1
ATOM 789 O O . LEU A 1 98 ? 9.625 8.539 5.25 1 98.88 98 LEU A O 1
ATOM 793 N N . GLY A 1 99 ? 9.727 6.41 5.684 1 98.81 99 GLY A N 1
ATOM 794 C CA . GLY A 1 99 ? 11.062 6.324 5.125 1 98.81 99 GLY A CA 1
ATOM 795 C C . GLY A 1 99 ? 11.633 4.914 5.137 1 98.81 99 GLY A C 1
ATOM 796 O O . GLY A 1 99 ? 10.914 3.959 5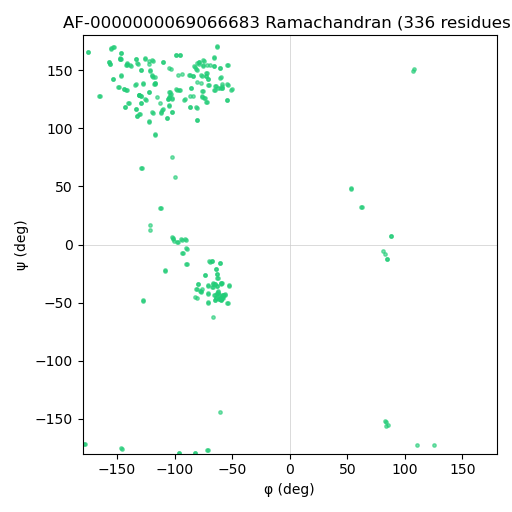.441 1 98.81 99 GLY A O 1
ATOM 797 N N . ASP A 1 100 ? 12.852 4.773 4.816 1 98.69 100 ASP A N 1
ATOM 798 C CA . ASP A 1 100 ? 13.562 3.506 4.688 1 98.69 100 ASP A CA 1
ATOM 799 C C . ASP A 1 100 ? 14.008 2.988 6.055 1 98.69 100 ASP A C 1
ATOM 801 O O . ASP A 1 100 ? 14.984 3.482 6.621 1 98.69 100 ASP A O 1
ATOM 805 N N . THR A 1 101 ? 13.359 1.976 6.508 1 98.62 101 THR A N 1
ATOM 806 C CA . THR A 1 101 ? 13.648 1.398 7.816 1 98.62 101 THR A CA 1
ATOM 807 C C . THR A 1 101 ? 15.062 0.846 7.863 1 98.62 101 THR A C 1
ATOM 809 O O . THR A 1 101 ? 15.688 0.812 8.93 1 98.62 101 THR A O 1
ATOM 812 N N . LEU A 1 102 ? 15.617 0.404 6.734 1 98.31 102 LEU A N 1
ATOM 813 C CA . LEU A 1 102 ? 16.984 -0.094 6.695 1 98.31 102 LEU A CA 1
ATOM 814 C C . LEU A 1 102 ? 17.984 1.007 7.062 1 98.31 102 LEU A C 1
ATOM 816 O O . LEU A 1 102 ? 19.016 0.737 7.668 1 98.31 102 LEU A O 1
ATOM 820 N N . LYS A 1 103 ? 17.656 2.217 6.637 1 96.94 103 LYS A N 1
ATOM 821 C CA . LYS A 1 103 ? 18.531 3.355 6.891 1 96.94 103 LYS A CA 1
ATOM 822 C C . LYS A 1 103 ? 18.406 3.834 8.336 1 96.94 103 LYS A C 1
ATOM 824 O O . LYS A 1 103 ? 19.391 4.281 8.93 1 96.94 103 LYS A O 1
ATOM 829 N N . ASN A 1 104 ? 17.234 3.861 8.828 1 97.25 104 ASN A N 1
ATOM 830 C CA . ASN A 1 104 ? 16.922 4.254 10.195 1 97.25 104 ASN A CA 1
ATOM 831 C C . ASN A 1 104 ? 15.789 3.41 10.773 1 97.25 104 ASN A C 1
ATOM 833 O O . ASN A 1 104 ? 14.664 3.441 10.266 1 97.25 104 ASN A O 1
ATOM 837 N N . GLY A 1 105 ? 16.047 2.676 11.82 1 96.56 105 GLY A N 1
ATOM 838 C CA . GLY A 1 105 ? 15.109 1.725 12.406 1 96.56 105 GLY A CA 1
ATOM 839 C C . GLY A 1 105 ? 13.828 2.367 12.891 1 96.56 105 GLY A C 1
ATOM 840 O O . GLY A 1 105 ? 12.828 1.68 13.117 1 96.56 105 GLY A O 1
ATOM 841 N N . ASP A 1 106 ? 13.828 3.674 13.031 1 96.75 106 ASP A N 1
ATOM 842 C CA . ASP A 1 106 ? 12.633 4.379 13.5 1 96.75 106 ASP A CA 1
ATOM 843 C C . ASP A 1 106 ? 11.742 4.789 12.328 1 96.75 106 ASP A C 1
ATOM 845 O O . ASP A 1 106 ? 10.594 5.188 12.531 1 96.75 106 ASP A O 1
ATOM 849 N N . TYR A 1 107 ? 12.312 4.777 11.094 1 98.56 107 TYR A N 1
ATOM 850 C CA . TYR A 1 107 ? 11.516 5.055 9.906 1 98.56 107 TYR A CA 1
ATOM 851 C C . TYR A 1 107 ? 10.578 3.893 9.586 1 98.56 107 TYR A C 1
ATOM 853 O O . TYR A 1 107 ? 10.898 2.736 9.883 1 98.56 107 TYR A O 1
ATOM 861 N N . ARG A 1 108 ? 9.469 4.199 9.062 1 98.75 108 ARG A N 1
ATOM 862 C CA . ARG A 1 108 ? 8.492 3.176 8.695 1 98.75 108 ARG A CA 1
ATOM 863 C C . ARG A 1 108 ? 8.242 3.176 7.191 1 98.75 108 ARG A C 1
ATOM 865 O O . ARG A 1 108 ? 8.133 4.238 6.574 1 98.75 108 ARG A O 1
ATOM 872 N N . TYR A 1 109 ? 8.156 1.98 6.637 1 98.88 109 TYR A N 1
ATOM 873 C CA . TYR A 1 109 ? 7.773 1.863 5.234 1 98.88 109 TYR A CA 1
ATOM 874 C C . TYR A 1 109 ? 6.285 2.143 5.051 1 98.88 109 TYR A C 1
ATOM 876 O O . TYR A 1 109 ? 5.844 2.504 3.959 1 98.88 109 TYR A O 1
ATOM 884 N N . GLN A 1 110 ? 5.496 1.911 6.102 1 98.94 110 GLN A N 1
ATOM 885 C CA . GLN A 1 110 ? 4.047 2.072 6.059 1 98.94 110 GLN A CA 1
ATOM 886 C C . GLN A 1 110 ? 3.555 2.932 7.223 1 98.94 110 GLN A C 1
ATOM 888 O O . GLN A 1 110 ? 3.914 2.688 8.375 1 98.94 110 GLN A O 1
ATOM 893 N N . VAL A 1 111 ? 2.818 3.914 6.957 1 98.81 111 VAL A N 1
ATOM 894 C CA . VAL A 1 111 ? 2.17 4.758 7.953 1 98.81 111 VAL A CA 1
ATOM 895 C C . VAL A 1 111 ? 0.69 4.918 7.609 1 98.81 111 VAL A C 1
ATOM 897 O O . VAL A 1 111 ? 0.344 5.254 6.477 1 98.81 111 VAL A O 1
ATOM 900 N N . THR A 1 112 ? -0.167 4.66 8.578 1 98.62 112 THR A N 1
ATOM 901 C CA . THR A 1 112 ? -1.603 4.785 8.352 1 98.62 112 THR A CA 1
ATOM 902 C C . THR A 1 112 ? -2.145 6.051 9 1 98.62 112 THR A C 1
ATOM 904 O O . THR A 1 112 ? -1.806 6.359 10.148 1 98.62 112 THR A O 1
ATOM 907 N N . VAL A 1 113 ? -2.879 6.781 8.297 1 98.12 113 VAL A N 1
ATOM 908 C CA . VAL A 1 113 ? -3.711 7.859 8.828 1 98.12 113 VAL A CA 1
ATOM 909 C C . VAL A 1 113 ? -5.176 7.426 8.836 1 98.12 113 VAL A C 1
ATOM 911 O O . VAL A 1 113 ? -5.75 7.137 7.781 1 98.12 113 VAL A O 1
ATOM 914 N N . ARG A 1 114 ? -5.793 7.387 9.969 1 97.06 114 ARG A N 1
ATOM 915 C CA . ARG A 1 114 ? -7.184 6.953 10.102 1 97.06 114 ARG A CA 1
ATOM 916 C C . ARG A 1 114 ? -8.141 8.031 9.602 1 97.06 114 ARG A C 1
ATOM 918 O O . ARG A 1 114 ? -7.805 9.219 9.609 1 97.06 114 ARG A O 1
ATOM 925 N N . HIS A 1 115 ? -9.336 7.59 9.18 1 95.5 115 HIS A N 1
ATOM 926 C CA . HIS A 1 115 ? -10.375 8.531 8.781 1 95.5 115 HIS A CA 1
ATOM 927 C C . HIS A 1 115 ? -10.648 9.547 9.891 1 95.5 115 HIS A C 1
ATOM 929 O O . HIS A 1 115 ? -10.375 9.273 11.062 1 95.5 115 HIS A O 1
ATOM 935 N N . ASP A 1 116 ? -11.148 10.711 9.492 1 94.44 116 ASP A N 1
ATOM 936 C CA . ASP A 1 116 ? -11.578 11.773 10.391 1 94.44 116 ASP A CA 1
ATOM 937 C C . ASP A 1 116 ? -10.398 12.297 11.211 1 94.44 116 ASP A C 1
ATOM 939 O O . ASP A 1 116 ? -10.562 12.633 12.391 1 94.44 116 ASP A O 1
ATOM 943 N N . THR A 1 117 ? -9.234 12.281 10.625 1 96.69 117 THR A N 1
ATOM 944 C CA . THR A 1 117 ? -8.016 12.805 11.234 1 96.69 117 THR A CA 1
ATOM 945 C C . THR A 1 117 ? -7.355 13.828 10.32 1 96.69 117 THR A C 1
ATOM 947 O O . THR A 1 117 ? -7.121 13.562 9.141 1 96.69 117 THR A O 1
ATOM 950 N N . TRP A 1 118 ? -7.117 15.023 10.852 1 97.69 118 TRP A N 1
ATOM 951 C CA . TRP A 1 118 ? -6.367 16.016 10.078 1 97.69 118 TRP A CA 1
ATOM 952 C C . TRP A 1 118 ? -4.93 15.547 9.852 1 97.69 118 TRP A C 1
ATOM 954 O O . TRP A 1 118 ? -4.262 15.102 10.789 1 97.69 118 TRP A O 1
ATOM 964 N N . TYR A 1 119 ? -4.453 15.641 8.664 1 98.12 119 TYR A N 1
ATOM 965 C CA . TYR A 1 119 ? -3.045 15.289 8.5 1 98.12 119 TYR A CA 1
ATOM 966 C C . TYR A 1 119 ? -2.396 16.141 7.41 1 98.12 119 TYR A C 1
ATOM 968 O O . TYR A 1 119 ? -3.092 16.75 6.59 1 98.12 119 TYR A O 1
ATOM 976 N N . ALA A 1 120 ? -1.115 16.266 7.398 1 97.62 120 ALA A N 1
ATOM 977 C CA . ALA A 1 120 ? -0.232 16.891 6.414 1 97.62 120 ALA A CA 1
ATOM 978 C C . ALA A 1 120 ? 1.054 16.078 6.246 1 97.62 120 ALA A C 1
ATOM 980 O O . ALA A 1 120 ? 1.421 15.297 7.125 1 97.62 120 ALA A O 1
ATOM 981 N N . VAL A 1 121 ? 1.648 16.219 5.156 1 97.69 121 VAL A N 1
ATOM 982 C CA . VAL A 1 121 ? 2.881 15.492 4.859 1 97.69 121 VAL A CA 1
ATOM 983 C C . VAL A 1 121 ? 3.91 16.453 4.258 1 97.69 121 VAL A C 1
ATOM 985 O O . VAL A 1 121 ? 3.57 17.297 3.426 1 97.69 121 VAL A O 1
ATOM 988 N N . GLU A 1 122 ? 5.117 16.391 4.637 1 97.75 122 GLU A N 1
ATOM 989 C CA . GLU A 1 122 ? 6.188 17.141 3.992 1 97.75 122 GLU A CA 1
ATOM 990 C C . GLU A 1 122 ? 7.5 16.375 4.012 1 97.75 122 GLU A C 1
ATOM 992 O O . GLU A 1 122 ? 7.797 15.664 4.98 1 97.75 122 GLU A O 1
ATOM 997 N N . PRO A 1 123 ? 8.32 16.516 2.953 1 98.12 123 PRO A N 1
ATOM 998 C CA . PRO A 1 123 ? 9.664 15.93 3.006 1 98.12 123 PRO A CA 1
ATOM 999 C C . PRO A 1 123 ? 10.492 16.469 4.172 1 98.12 123 PRO A C 1
ATOM 1001 O O . PRO A 1 123 ? 10.406 17.656 4.504 1 98.12 123 PRO A O 1
ATOM 1004 N N . MET A 1 124 ? 11.203 15.57 4.832 1 98.19 124 MET A N 1
ATOM 1005 C CA . MET A 1 124 ? 12.102 16.031 5.891 1 98.19 124 MET A CA 1
ATOM 1006 C C . MET A 1 124 ? 13.203 16.922 5.32 1 98.19 124 MET A C 1
ATOM 1008 O O . MET A 1 124 ? 13.406 16.953 4.105 1 98.19 124 MET A O 1
ATOM 1012 N N . GLU A 1 125 ? 13.906 17.5 6.238 1 96.19 125 GLU A N 1
ATOM 1013 C CA . GLU A 1 125 ? 15.008 18.359 5.816 1 96.19 125 GLU A CA 1
ATOM 1014 C C . GLU A 1 125 ? 16.016 17.578 4.977 1 96.19 125 GLU A C 1
ATOM 1016 O O . GLU A 1 125 ? 16.328 16.422 5.277 1 96.19 125 GLU A O 1
ATOM 1021 N N . GLN A 1 126 ? 16.484 18.094 3.883 1 96.06 126 GLN A N 1
ATOM 1022 C CA . GLN A 1 126 ? 17.547 17.578 3.01 1 96.06 126 GLN A CA 1
ATOM 1023 C C . GLN A 1 126 ? 17 16.531 2.047 1 96.06 126 GLN A C 1
ATOM 1025 O O . GLN A 1 126 ? 17.719 16.031 1.183 1 96.06 126 GLN A O 1
ATOM 1030 N N . THR A 1 127 ? 15.742 16.125 2.23 1 97.94 127 THR A N 1
ATOM 1031 C CA . THR A 1 127 ? 15.117 15.219 1.268 1 97.94 127 THR A CA 1
ATOM 1032 C C . THR A 1 127 ? 14.82 15.953 -0.04 1 97.94 127 THR A C 1
ATOM 1034 O O . THR A 1 127 ? 14.125 16.969 -0.044 1 97.94 127 THR A O 1
ATOM 1037 N N . GLN A 1 128 ? 15.359 15.438 -1.101 1 97.94 128 GLN A N 1
ATOM 1038 C CA . GLN A 1 128 ? 15.133 16.062 -2.398 1 97.94 128 GLN A CA 1
ATOM 1039 C C . GLN A 1 128 ? 13.789 15.656 -2.982 1 97.94 128 GLN A C 1
ATOM 1041 O O . GLN A 1 128 ? 13.148 16.438 -3.693 1 97.94 128 GLN A O 1
ATOM 1046 N N . TYR A 1 129 ? 13.453 14.43 -2.785 1 98.31 129 TYR A N 1
ATOM 1047 C CA . TYR A 1 129 ? 12.133 13.93 -3.146 1 98.31 129 TYR A CA 1
ATOM 1048 C C . TYR A 1 129 ? 11.781 12.688 -2.334 1 98.31 129 TYR A C 1
ATOM 1050 O O . TYR A 1 129 ? 12.664 12.047 -1.757 1 98.31 129 TYR A O 1
ATOM 1058 N N . VAL A 1 130 ? 10.594 12.43 -2.213 1 98.56 130 VAL A N 1
ATOM 1059 C CA . VAL A 1 130 ? 10.102 11.164 -1.669 1 98.56 130 VAL A CA 1
ATOM 1060 C C . VAL A 1 130 ? 9.023 10.586 -2.588 1 98.56 130 VAL A C 1
ATOM 1062 O O . VAL A 1 130 ? 8.141 11.312 -3.047 1 98.56 130 VAL A O 1
ATOM 1065 N N . LEU A 1 131 ? 9.156 9.352 -2.967 1 98.88 131 LEU A N 1
ATOM 1066 C CA . LEU A 1 131 ? 8.141 8.609 -3.697 1 98.88 131 LEU A CA 1
ATOM 1067 C C . LEU A 1 131 ? 7.453 7.59 -2.791 1 98.88 131 LEU A C 1
ATOM 1069 O O . LEU A 1 131 ? 8.117 6.77 -2.154 1 98.88 131 LEU A O 1
ATOM 1073 N N . PHE A 1 132 ? 6.156 7.688 -2.736 1 98.75 132 PHE A N 1
ATOM 1074 C CA . PHE A 1 132 ? 5.406 6.723 -1.94 1 98.75 132 PHE A CA 1
ATOM 1075 C C . PHE A 1 132 ? 4.105 6.34 -2.639 1 98.75 132 PHE A C 1
ATOM 1077 O O . PHE A 1 132 ? 3.674 7.016 -3.574 1 98.75 132 PHE A O 1
ATOM 1084 N N . GLY A 1 133 ? 3.611 5.168 -2.33 1 98.75 133 GLY A N 1
ATOM 1085 C CA . GLY A 1 133 ? 2.232 4.82 -2.625 1 98.75 133 GLY A CA 1
ATOM 1086 C C . GLY A 1 133 ? 1.253 5.324 -1.581 1 98.75 133 GLY A C 1
ATOM 1087 O O . GLY A 1 133 ? 1.608 5.477 -0.412 1 98.75 133 GLY A O 1
ATOM 1088 N N . ALA A 1 134 ? 0.072 5.535 -1.955 1 98.44 134 ALA A N 1
ATOM 1089 C CA . ALA A 1 134 ? -1.03 5.855 -1.053 1 98.44 134 ALA A CA 1
ATOM 1090 C C . ALA A 1 134 ? -2.268 5.027 -1.381 1 98.44 134 ALA A C 1
ATOM 1092 O O . ALA A 1 134 ? -2.824 5.137 -2.477 1 98.44 134 ALA A O 1
ATOM 1093 N N . VAL A 1 135 ? -2.658 4.238 -0.484 1 98.75 135 VAL A N 1
ATOM 1094 C CA . VAL A 1 135 ? -3.885 3.457 -0.616 1 98.75 135 VAL A CA 1
ATOM 1095 C C . VAL A 1 135 ? -4.977 4.059 0.266 1 98.75 135 VAL A C 1
ATOM 1097 O O . VAL A 1 135 ? -4.77 4.27 1.464 1 98.75 135 VAL A O 1
ATOM 1100 N N . VAL A 1 136 ? -6.098 4.336 -0.334 1 98.38 136 VAL A N 1
ATOM 1101 C CA . VAL A 1 136 ? -7.199 4.859 0.471 1 98.38 136 VAL A CA 1
ATOM 1102 C C . VAL A 1 136 ? -8.375 3.887 0.432 1 98.38 136 VAL A C 1
ATOM 1104 O O . VAL A 1 136 ? -8.656 3.285 -0.606 1 98.38 136 VAL A O 1
ATOM 1107 N N . ILE A 1 137 ? -9.008 3.703 1.575 1 97.62 137 ILE A N 1
ATOM 1108 C CA . ILE A 1 137 ? -10.117 2.773 1.767 1 97.62 137 ILE A CA 1
ATOM 1109 C C . ILE A 1 137 ? -11.25 3.471 2.514 1 97.62 137 ILE A C 1
ATOM 1111 O O . ILE A 1 137 ? -11.117 3.799 3.695 1 97.62 137 ILE A O 1
ATOM 1115 N N . PRO A 1 138 ? -12.461 3.783 1.903 1 96.44 138 PRO A N 1
ATOM 1116 C CA . PRO A 1 138 ? -12.75 3.445 0.507 1 96.44 138 PRO A CA 1
ATOM 1117 C C . PRO A 1 138 ? -11.961 4.301 -0.48 1 96.44 138 PRO A C 1
ATOM 1119 O O . PRO A 1 138 ? -11.109 5.098 -0.071 1 96.44 138 PRO A O 1
ATOM 1122 N N . GLY A 1 139 ? -12.289 4.027 -1.83 1 96.75 139 GLY A N 1
ATOM 1123 C CA . GLY A 1 139 ? -11.523 4.703 -2.865 1 96.75 139 GLY A CA 1
ATOM 1124 C C . GLY A 1 139 ? -11.742 6.207 -2.885 1 96.75 139 GLY A C 1
ATOM 1125 O O . GLY A 1 139 ? -12.797 6.691 -2.477 1 96.75 139 GLY A O 1
ATOM 1126 N N . TRP A 1 140 ? -10.758 6.891 -3.369 1 94 140 TRP A N 1
ATOM 1127 C CA . TRP A 1 140 ? -10.773 8.352 -3.4 1 94 140 TRP A CA 1
ATOM 1128 C C . TRP A 1 140 ? -11.883 8.867 -4.309 1 94 140 TRP A C 1
ATOM 1130 O O . TRP A 1 140 ? -12.078 8.352 -5.414 1 94 140 TRP A O 1
ATOM 1140 N N . ALA A 1 141 ? -12.547 9.891 -3.779 1 93 141 ALA A N 1
ATOM 1141 C CA . ALA A 1 141 ? -13.547 10.633 -4.539 1 93 141 ALA A CA 1
ATOM 1142 C C . ALA A 1 141 ? -13.523 12.117 -4.176 1 93 141 ALA A C 1
ATOM 1144 O O . ALA A 1 141 ? -13.461 12.469 -2.996 1 93 141 ALA A O 1
ATOM 1145 N N . LEU A 1 142 ? -13.547 12.938 -5.164 1 89.19 142 LEU A N 1
ATOM 1146 C CA . LEU A 1 142 ? -13.461 14.383 -4.961 1 89.19 142 LEU A CA 1
ATOM 1147 C C . LEU A 1 142 ? -14.516 14.844 -3.961 1 89.19 142 LEU A C 1
ATOM 1149 O O . LEU A 1 142 ? -14.25 15.742 -3.15 1 89.19 142 LEU A O 1
ATOM 1153 N N . GLN A 1 143 ? -15.656 14.242 -3.975 1 90.69 143 GLN A N 1
ATOM 1154 C CA . GLN A 1 143 ? -16.766 14.656 -3.133 1 90.69 143 GLN A CA 1
ATOM 1155 C C . GLN A 1 143 ? -16.469 14.414 -1.658 1 90.69 143 GLN A C 1
ATOM 1157 O O . GLN A 1 143 ? -17.172 14.922 -0.783 1 90.69 143 GLN A O 1
ATOM 1162 N N . ASP A 1 144 ? -15.477 13.664 -1.364 1 90.38 144 ASP A N 1
ATOM 1163 C CA . ASP A 1 144 ? -15.164 13.32 0.02 1 90.38 144 ASP A CA 1
ATOM 1164 C C . ASP A 1 144 ? -13.992 14.156 0.539 1 90.38 144 ASP A C 1
ATOM 1166 O O . ASP A 1 144 ? -13.516 13.938 1.654 1 90.38 144 ASP A O 1
ATOM 1170 N N . TRP A 1 145 ? -13.555 15.109 -0.26 1 87.5 145 TRP A N 1
ATOM 1171 C CA . TRP A 1 145 ? -12.398 15.93 0.093 1 87.5 145 TRP A CA 1
ATOM 1172 C C . TRP A 1 145 ? -12.812 17.125 0.945 1 87.5 145 TRP A C 1
ATOM 1174 O O . TRP A 1 145 ? -13.688 17.891 0.557 1 87.5 145 TRP A O 1
ATOM 1184 N N . THR A 1 146 ? -12.164 17.297 2.064 1 89.81 146 THR A N 1
ATOM 1185 C CA . THR A 1 146 ? -12.328 18.484 2.91 1 89.81 146 THR A CA 1
ATOM 1186 C C . THR A 1 146 ? -10.992 19.188 3.105 1 89.81 146 THR A C 1
ATOM 1188 O O . THR A 1 146 ? -10.172 18.781 3.92 1 89.81 146 THR A O 1
ATOM 1191 N N . GLN A 1 147 ? -10.836 20.281 2.469 1 91.5 147 GLN A N 1
ATOM 1192 C CA . GLN A 1 147 ? -9.617 21.078 2.594 1 91.5 147 GLN A CA 1
ATOM 1193 C C . GLN A 1 147 ? -9.602 21.844 3.918 1 91.5 147 GLN A C 1
ATOM 1195 O O . GLN A 1 147 ? -10.594 22.453 4.301 1 91.5 147 GLN A O 1
ATOM 1200 N N . GLY A 1 148 ? -8.484 21.734 4.559 1 93.19 148 GLY A N 1
ATOM 1201 C CA . GLY A 1 148 ? -8.328 22.547 5.766 1 93.19 148 GLY A CA 1
ATOM 1202 C C . GLY A 1 148 ? -8.188 24.031 5.484 1 93.19 148 GLY A C 1
ATOM 1203 O O . GLY A 1 148 ? -7.52 24.422 4.531 1 93.19 148 GLY A O 1
ATOM 1204 N N . LYS A 1 149 ? -8.883 24.828 6.312 1 94.31 149 LYS A N 1
ATOM 1205 C CA . LYS A 1 149 ? -8.719 26.281 6.301 1 94.31 149 LYS A CA 1
ATOM 1206 C C . LYS A 1 149 ? -7.898 26.75 7.496 1 94.31 149 LYS A C 1
ATOM 1208 O O . LYS A 1 149 ? -8.203 26.391 8.641 1 94.31 149 LYS A O 1
ATOM 1213 N N . ARG A 1 150 ? -6.961 27.5 7.098 1 96.06 150 ARG A N 1
ATOM 1214 C CA . ARG A 1 150 ? -6.008 27.922 8.117 1 96.06 150 ARG A CA 1
ATOM 1215 C C . ARG A 1 150 ? -6.723 28.562 9.305 1 96.06 150 ARG A C 1
ATOM 1217 O O . ARG A 1 150 ? -6.465 28.203 10.453 1 96.06 150 ARG A O 1
ATOM 1224 N N . ALA A 1 151 ? -7.598 29.5 9.062 1 95.88 151 ALA A N 1
ATOM 1225 C CA . ALA A 1 151 ? -8.305 30.219 10.125 1 95.88 151 ALA A CA 1
ATOM 1226 C C . ALA A 1 151 ? -9.078 29.25 11.016 1 95.88 151 ALA A C 1
ATOM 1228 O O . ALA A 1 151 ? -9.039 29.359 12.242 1 95.88 151 ALA A O 1
ATOM 1229 N N . ASP A 1 152 ? -9.75 28.297 10.414 1 95.44 152 ASP A N 1
ATOM 1230 C CA . ASP A 1 152 ? -10.547 27.312 11.156 1 95.44 152 ASP A CA 1
ATOM 1231 C C . ASP A 1 152 ? -9.648 26.422 12.016 1 95.44 152 ASP A C 1
ATOM 1233 O O . ASP A 1 152 ? -9.961 26.156 13.172 1 95.44 152 ASP A O 1
ATOM 1237 N N . LEU A 1 153 ? -8.523 25.984 11.43 1 96.5 153 LEU A N 1
ATOM 1238 C CA . LEU A 1 153 ? -7.637 25.078 12.148 1 96.5 153 LEU A CA 1
ATOM 1239 C C . LEU A 1 153 ? -6.918 25.812 13.281 1 96.5 153 LEU A C 1
ATOM 1241 O O . LEU A 1 153 ? -6.676 25.219 14.344 1 96.5 153 LEU A O 1
ATOM 1245 N N . LEU A 1 154 ? -6.594 27.094 13.039 1 96.94 154 LEU A N 1
ATOM 1246 C CA . LEU A 1 154 ? -5.941 27.891 14.078 1 96.94 154 LEU A CA 1
ATOM 1247 C C . LEU A 1 154 ? -6.883 28.125 15.25 1 96.94 154 LEU A C 1
ATOM 1249 O O . LEU A 1 154 ? -6.441 28.172 16.406 1 96.94 154 LEU A O 1
ATOM 1253 N N . GLU A 1 155 ? -8.148 28.25 14.969 1 96.88 155 GLU A N 1
ATOM 1254 C CA . GLU A 1 155 ? -9.148 28.391 16.031 1 96.88 155 GLU A CA 1
ATOM 1255 C C . GLU A 1 155 ? -9.328 27.094 16.797 1 96.88 155 GLU A C 1
ATOM 1257 O O . GLU A 1 155 ? -9.406 27.109 18.031 1 96.88 155 GLU A O 1
ATOM 1262 N N . LYS A 1 156 ? -9.359 25.984 16.156 1 96.25 156 LYS A N 1
ATOM 1263 C CA . LYS A 1 156 ? -9.633 24.688 16.75 1 96.25 156 LYS A CA 1
ATOM 1264 C C . LYS A 1 156 ? -8.414 24.172 17.5 1 96.25 156 LYS A C 1
ATOM 1266 O O . LYS A 1 156 ? -8.539 23.516 18.547 1 96.25 156 LYS A O 1
ATOM 1271 N N . PHE A 1 157 ? -7.254 24.422 16.859 1 97.5 157 PHE A N 1
ATOM 1272 C CA . PHE A 1 157 ? -6.02 23.891 17.422 1 97.5 157 PHE A CA 1
ATOM 1273 C C . PHE A 1 157 ? -4.973 25 17.562 1 97.5 157 PHE A C 1
ATOM 1275 O O . PHE A 1 157 ? -3.883 24.906 17 1 97.5 157 PHE A O 1
ATOM 1282 N N . PRO A 1 158 ? -5.16 25.953 18.375 1 97.06 158 PRO A N 1
ATOM 1283 C CA . PRO A 1 158 ? -4.234 27.078 18.5 1 97.06 158 PRO A CA 1
ATOM 1284 C C . PRO A 1 158 ? -2.85 26.656 18.984 1 97.06 158 PRO A C 1
ATOM 1286 O O . PRO A 1 158 ? -1.857 27.328 18.672 1 97.06 158 PRO A O 1
ATOM 1289 N N . GLN A 1 159 ? -2.752 25.531 19.719 1 97.5 159 GLN A N 1
ATOM 1290 C CA . GLN A 1 159 ? -1.474 25.078 20.25 1 97.5 159 GLN A CA 1
ATOM 1291 C C . GLN A 1 159 ? -0.55 24.594 19.141 1 97.5 159 GLN A C 1
ATOM 1293 O O . GLN A 1 159 ? 0.653 24.438 19.344 1 97.5 159 GLN A O 1
ATOM 1298 N N . HIS A 1 160 ? -1.122 24.359 17.953 1 98.06 160 HIS A N 1
ATOM 1299 C CA . HIS A 1 160 ? -0.317 23.906 16.828 1 98.06 160 HIS A CA 1
ATOM 1300 C C . HIS A 1 160 ? -0.217 24.969 15.742 1 98.06 160 HIS A C 1
ATOM 1302 O O . HIS A 1 160 ? -0.098 24.656 14.555 1 98.06 160 HIS A O 1
ATOM 1308 N N . GLY A 1 161 ? -0.243 26.203 16.125 1 97.38 161 GLY A N 1
ATOM 1309 C CA . GLY A 1 161 ? -0.34 27.328 15.219 1 97.38 161 GLY A CA 1
ATOM 1310 C C . GLY A 1 161 ? 0.785 27.391 14.203 1 97.38 161 GLY A C 1
ATOM 1311 O O . GLY A 1 161 ? 0.545 27.625 13.016 1 97.38 161 GLY A O 1
ATOM 1312 N N . GLU A 1 162 ? 2.002 27.219 14.586 1 97.31 162 GLU A N 1
ATOM 1313 C CA . GLU A 1 162 ? 3.15 27.312 13.695 1 97.31 162 GLU A CA 1
ATOM 1314 C C . GLU A 1 162 ? 3.068 26.266 12.586 1 97.31 162 GLU A C 1
ATOM 1316 O O . GLU A 1 162 ? 3.291 26.578 11.414 1 97.31 162 GLU A O 1
ATOM 1321 N N . LEU A 1 163 ? 2.768 25.078 12.977 1 97.56 163 LEU A N 1
ATOM 1322 C CA . LEU A 1 163 ? 2.656 23.984 12.016 1 97.56 163 LEU A CA 1
ATOM 1323 C C . LEU A 1 163 ? 1.512 24.234 11.039 1 97.56 163 LEU A C 1
ATOM 1325 O O . LEU A 1 163 ? 1.67 24.047 9.836 1 97.56 163 LEU A O 1
ATOM 1329 N N . ILE A 1 164 ? 0.394 24.641 11.609 1 97.56 164 ILE A N 1
ATOM 1330 C CA . ILE A 1 164 ? -0.794 24.891 10.805 1 97.56 164 ILE A CA 1
ATOM 1331 C C . ILE A 1 164 ? -0.513 26.016 9.812 1 97.56 164 ILE A C 1
ATOM 1333 O O . ILE A 1 164 ? -0.888 25.922 8.641 1 97.56 164 ILE A O 1
ATOM 1337 N N . LYS A 1 165 ? 0.173 27.031 10.227 1 97.06 165 LYS A N 1
ATOM 1338 C CA . LYS A 1 165 ? 0.508 28.156 9.344 1 97.06 165 LYS A CA 1
ATOM 1339 C C . LYS A 1 165 ? 1.428 27.703 8.211 1 97.06 165 LYS A C 1
ATOM 1341 O O . LYS A 1 165 ? 1.333 28.203 7.09 1 97.06 165 LYS A O 1
ATOM 1346 N N . ARG A 1 166 ? 2.264 26.781 8.477 1 96.06 166 ARG A N 1
ATOM 1347 C CA . ARG A 1 166 ? 3.248 26.328 7.504 1 96.06 166 ARG A CA 1
ATOM 1348 C C . ARG A 1 166 ? 2.621 25.359 6.496 1 96.06 166 ARG A C 1
ATOM 1350 O O . ARG A 1 166 ? 2.967 25.391 5.316 1 96.06 166 ARG A O 1
ATOM 1357 N N . LEU A 1 167 ? 1.616 24.531 6.973 1 96.31 167 LEU A N 1
ATOM 1358 C CA . LEU A 1 167 ? 1.188 23.406 6.148 1 96.31 167 LEU A CA 1
ATOM 1359 C C . LEU A 1 167 ? -0.302 23.5 5.836 1 96.31 167 LEU A C 1
ATOM 1361 O O . LEU A 1 167 ? -0.937 22.484 5.52 1 96.31 167 LEU A O 1
ATOM 1365 N N . CYS A 1 168 ? -0.835 24.672 6.039 1 93.5 168 CYS A N 1
ATOM 1366 C CA . CYS A 1 168 ? -2.184 24.969 5.562 1 93.5 168 CYS A CA 1
ATOM 1367 C C . CYS A 1 168 ? -2.166 26.062 4.504 1 93.5 168 CYS A C 1
ATOM 1369 O O . CYS A 1 168 ? -1.479 27.078 4.664 1 93.5 168 CYS A O 1
ATOM 1371 N N . LYS A 1 169 ? -2.688 26.016 3.332 1 82.5 169 LYS A N 1
ATOM 1372 C CA . LYS A 1 169 ? -2.615 26.969 2.225 1 82.5 169 LYS A CA 1
ATOM 1373 C C . LYS A 1 169 ? -3.33 28.281 2.57 1 82.5 169 LYS A C 1
ATOM 1375 O O . LYS A 1 169 ? -2.885 29.359 2.176 1 82.5 169 LYS A O 1
ATOM 1380 N N . GLU A 1 170 ? -4.676 28.266 2.826 1 78.25 170 GLU A N 1
ATOM 1381 C CA . GLU A 1 170 ? -5.387 29.516 3.117 1 78.25 170 GLU A CA 1
ATOM 1382 C C . GLU A 1 170 ? -6.133 29.422 4.445 1 78.25 170 GLU A C 1
ATOM 1384 O O . GLU A 1 170 ? -6.488 28.328 4.891 1 78.25 170 GLU A O 1
ATOM 1389 N N . MET B 1 1 ? 25.828 -3.809 5.078 1 85.94 1 MET B N 1
ATOM 1390 C CA . MET B 1 1 ? 25.156 -4.84 5.855 1 85.94 1 MET B CA 1
ATOM 1391 C C . MET B 1 1 ? 24.875 -6.074 5.004 1 85.94 1 MET B C 1
ATOM 1393 O O . MET B 1 1 ? 24.547 -5.957 3.82 1 85.94 1 MET B O 1
ATOM 1397 N N . SER B 1 2 ? 25.156 -7.281 5.574 1 95.44 2 SER B N 1
ATOM 1398 C CA . SER B 1 2 ? 24.766 -8.508 4.895 1 95.44 2 SER B CA 1
ATOM 1399 C C . SER B 1 2 ? 23.234 -8.633 4.82 1 95.44 2 SER B C 1
ATOM 1401 O O . SER B 1 2 ? 22.516 -7.926 5.527 1 95.44 2 SER B O 1
ATOM 1403 N N . ALA B 1 3 ? 22.766 -9.469 3.924 1 95.88 3 ALA B N 1
ATOM 1404 C CA . ALA B 1 3 ? 21.328 -9.711 3.824 1 95.88 3 ALA B CA 1
ATOM 1405 C C . ALA B 1 3 ? 20.766 -10.188 5.156 1 95.88 3 ALA B C 1
ATOM 1407 O O . ALA B 1 3 ? 19.672 -9.773 5.559 1 95.88 3 ALA B O 1
ATOM 1408 N N . ASP B 1 4 ? 21.453 -11.086 5.832 1 96.5 4 ASP B N 1
ATOM 1409 C CA . ASP B 1 4 ? 21 -11.602 7.121 1 96.5 4 ASP B CA 1
ATOM 1410 C C . ASP B 1 4 ? 20.891 -10.484 8.156 1 96.5 4 ASP B C 1
ATOM 1412 O O . ASP B 1 4 ? 19.953 -10.461 8.945 1 96.5 4 ASP B O 1
ATOM 1416 N N . GLU B 1 5 ? 21.844 -9.633 8.172 1 97.75 5 GLU B N 1
ATOM 1417 C CA . GLU B 1 5 ? 21.812 -8.492 9.086 1 97.75 5 GLU B CA 1
ATOM 1418 C C . GLU B 1 5 ? 20.641 -7.574 8.781 1 97.75 5 GLU B C 1
ATOM 1420 O O . GLU B 1 5 ? 20.016 -7.043 9.695 1 97.75 5 GLU B O 1
ATOM 1425 N N . GLU B 1 6 ? 20.406 -7.332 7.488 1 98.12 6 GLU B N 1
ATOM 1426 C CA . GLU B 1 6 ? 19.266 -6.52 7.078 1 98.12 6 GLU B CA 1
ATOM 1427 C C . GLU B 1 6 ? 17.953 -7.137 7.543 1 98.12 6 GLU B C 1
ATOM 1429 O O . GLU B 1 6 ? 17.094 -6.441 8.086 1 98.12 6 GLU B O 1
ATOM 1434 N N . ILE B 1 7 ? 17.797 -8.414 7.34 1 97.69 7 ILE B N 1
ATOM 1435 C CA . ILE B 1 7 ? 16.594 -9.133 7.738 1 97.69 7 ILE B CA 1
ATOM 1436 C C . ILE B 1 7 ? 16.391 -9.008 9.242 1 97.69 7 ILE B C 1
ATOM 1438 O O . ILE B 1 7 ? 15.289 -8.703 9.703 1 97.69 7 ILE B O 1
ATOM 1442 N N . ASP B 1 8 ? 17.469 -9.25 9.984 1 97.69 8 ASP B N 1
ATOM 1443 C CA . ASP B 1 8 ? 17.375 -9.141 11.438 1 97.69 8 ASP B CA 1
ATOM 1444 C C . ASP B 1 8 ? 16.938 -7.742 11.859 1 97.69 8 ASP B C 1
ATOM 1446 O O . ASP B 1 8 ? 16.109 -7.59 12.758 1 97.69 8 ASP B O 1
ATOM 1450 N N . HIS B 1 9 ? 17.562 -6.77 11.242 1 98.19 9 HIS B N 1
ATOM 1451 C CA . HIS B 1 9 ? 17.234 -5.379 11.539 1 98.19 9 HIS B CA 1
ATOM 1452 C C . HIS B 1 9 ? 15.766 -5.086 11.242 1 98.19 9 HIS B C 1
ATOM 1454 O O . HIS B 1 9 ? 15.086 -4.453 12.047 1 98.19 9 HIS B O 1
ATOM 1460 N N . LEU B 1 10 ? 15.297 -5.52 10.094 1 98.44 10 LEU B N 1
ATOM 1461 C CA . LEU B 1 10 ? 13.922 -5.281 9.672 1 98.44 10 LEU B CA 1
ATOM 1462 C C . LEU B 1 10 ? 12.938 -6.008 10.594 1 98.44 10 LEU B C 1
ATOM 1464 O O . LEU B 1 10 ? 11.945 -5.43 11.023 1 98.44 10 LEU B O 1
ATOM 1468 N N . VAL B 1 11 ? 13.195 -7.293 10.875 1 98.25 11 VAL B N 1
ATOM 1469 C CA . VAL B 1 11 ? 12.32 -8.109 11.719 1 98.25 11 VAL B CA 1
ATOM 1470 C C . VAL B 1 11 ? 12.18 -7.465 13.094 1 98.25 11 VAL B C 1
ATOM 1472 O O . VAL B 1 11 ? 11.07 -7.355 13.617 1 98.25 11 VAL B O 1
ATOM 1475 N N . ARG B 1 12 ? 13.266 -7.012 13.609 1 98.12 12 ARG B N 1
ATOM 1476 C CA . ARG B 1 12 ? 13.25 -6.387 14.93 1 98.12 12 ARG B CA 1
ATOM 1477 C C . ARG B 1 12 ? 12.555 -5.031 14.891 1 98.12 12 ARG B C 1
ATOM 1479 O O . ARG B 1 12 ? 11.656 -4.762 15.695 1 98.12 12 ARG B O 1
ATOM 1486 N N . SER B 1 13 ? 12.914 -4.188 13.969 1 98.25 13 SER B N 1
ATOM 1487 C CA . SER B 1 13 ? 12.422 -2.812 13.906 1 98.25 13 SER B CA 1
ATOM 1488 C C . SER B 1 13 ? 10.93 -2.773 13.586 1 98.25 13 SER B C 1
ATOM 1490 O O . SER B 1 13 ? 10.203 -1.908 14.086 1 98.25 13 SER B O 1
ATOM 1492 N N . LEU B 1 14 ? 10.508 -3.725 12.703 1 98.31 14 LEU B N 1
ATOM 1493 C CA . LEU B 1 14 ? 9.125 -3.727 12.242 1 98.31 14 LEU B CA 1
ATOM 1494 C C . LEU B 1 14 ? 8.289 -4.711 13.047 1 98.31 14 LEU B C 1
ATOM 1496 O O . LEU B 1 14 ? 7.094 -4.883 12.781 1 98.31 14 LEU B O 1
ATOM 1500 N N . GLU B 1 15 ? 8.875 -5.359 14.023 1 97.75 15 GLU B N 1
ATOM 1501 C CA . GLU B 1 15 ? 8.219 -6.316 14.914 1 97.75 15 GLU B CA 1
ATOM 1502 C C . GLU B 1 15 ? 7.5 -7.406 14.125 1 97.75 15 GLU B C 1
ATOM 1504 O O . GLU B 1 15 ? 6.328 -7.691 14.367 1 97.75 15 GLU B O 1
ATOM 1509 N N . LEU B 1 16 ? 8.234 -7.938 13.18 1 98.44 16 LEU B N 1
ATOM 1510 C CA . LEU B 1 16 ? 7.688 -9.008 12.352 1 98.44 16 LEU B CA 1
ATOM 1511 C C . LEU B 1 16 ? 7.777 -10.352 13.07 1 98.44 16 LEU B C 1
ATOM 1513 O O . LEU B 1 16 ? 8.68 -10.562 13.883 1 98.44 16 LEU B O 1
ATOM 1517 N N . ILE B 1 17 ? 6.859 -11.234 12.773 1 98.12 17 ILE B N 1
ATOM 1518 C CA . ILE B 1 17 ? 6.855 -12.578 13.344 1 98.12 17 ILE B CA 1
ATOM 1519 C C . ILE B 1 17 ? 6.992 -13.617 12.234 1 98.12 17 ILE B C 1
ATOM 1521 O O . ILE B 1 17 ? 6.719 -13.328 11.07 1 98.12 17 ILE B O 1
ATOM 1525 N N . PRO B 1 18 ? 7.445 -14.82 12.547 1 96.31 18 PRO B N 1
ATOM 1526 C CA . PRO B 1 18 ? 7.582 -15.852 11.516 1 96.31 18 PRO B CA 1
ATOM 1527 C C . PRO B 1 18 ? 6.25 -16.203 10.852 1 96.31 18 PRO B C 1
ATOM 1529 O O . PRO B 1 18 ? 5.219 -16.266 11.531 1 96.31 18 PRO B O 1
ATOM 1532 N N . HIS B 1 19 ? 6.262 -16.297 9.578 1 93.06 19 HIS B N 1
ATOM 1533 C CA . HIS B 1 19 ? 5.117 -16.781 8.828 1 93.06 19 HIS B CA 1
ATOM 1534 C C . HIS B 1 19 ? 5.152 -18.312 8.711 1 93.06 19 HIS B C 1
ATOM 1536 O O . HIS B 1 19 ? 6.219 -18.891 8.531 1 93.06 19 HIS B O 1
ATOM 1542 N N . PRO B 1 20 ? 4.059 -18.984 8.711 1 81.94 20 PRO B N 1
ATOM 1543 C CA . PRO B 1 20 ? 4.02 -20.453 8.641 1 81.94 20 PRO B CA 1
ATOM 1544 C C . PRO B 1 20 ? 4.672 -21 7.379 1 81.94 20 PRO B C 1
ATOM 1546 O O . PRO B 1 20 ? 5.262 -22.078 7.406 1 81.94 20 PRO B O 1
ATOM 1549 N N . GLU B 1 21 ? 4.586 -20.328 6.312 1 76.25 21 GLU B N 1
ATOM 1550 C CA . GLU B 1 21 ? 5.105 -20.812 5.035 1 76.25 21 GLU B CA 1
ATOM 1551 C C . GLU B 1 21 ? 6.551 -20.375 4.828 1 76.25 21 GLU B C 1
ATOM 1553 O O . GLU B 1 21 ? 7.133 -20.625 3.771 1 76.25 21 GLU B O 1
ATOM 1558 N N . GLY B 1 22 ? 7.133 -19.734 5.836 1 80.56 22 GLY B N 1
ATOM 1559 C CA . GLY B 1 22 ? 8.484 -19.234 5.707 1 80.56 22 GLY B CA 1
ATOM 1560 C C . GLY B 1 22 ? 8.547 -17.719 5.582 1 80.56 22 GLY B C 1
ATOM 1561 O O . GLY B 1 22 ? 7.586 -17.094 5.148 1 80.56 22 GLY B O 1
ATOM 1562 N N . GLY B 1 23 ? 9.617 -17.156 6.07 1 92.75 23 GLY B N 1
ATOM 1563 C CA . GLY B 1 23 ? 9.781 -15.719 6.113 1 92.75 23 GLY B CA 1
ATOM 1564 C C . GLY B 1 23 ? 9.156 -15.078 7.344 1 92.75 23 GLY B C 1
ATOM 1565 O O . GLY B 1 23 ? 9.188 -15.664 8.43 1 92.75 23 GLY B O 1
ATOM 1566 N N . TYR B 1 24 ? 8.805 -13.828 7.266 1 98.12 24 TYR B N 1
ATOM 1567 C CA . TYR B 1 24 ? 8.242 -13.062 8.367 1 98.12 24 TYR B CA 1
ATOM 1568 C C . TYR B 1 24 ? 7.102 -12.172 7.891 1 98.12 24 TYR B C 1
ATOM 1570 O O . TYR B 1 24 ? 7.008 -11.859 6.703 1 98.12 24 TYR B O 1
ATOM 1578 N N . PHE B 1 25 ? 6.258 -11.867 8.758 1 98.25 25 PHE B N 1
ATOM 1579 C CA . PHE B 1 25 ? 5.176 -10.953 8.398 1 98.25 25 PHE B CA 1
ATOM 1580 C C . PHE B 1 25 ? 4.668 -10.211 9.633 1 98.25 25 PHE B C 1
ATOM 1582 O O . PHE B 1 25 ? 5.102 -10.484 10.75 1 98.25 25 PHE B O 1
ATOM 1589 N N . GLY B 1 26 ? 3.85 -9.219 9.422 1 98.06 26 GLY B N 1
ATOM 1590 C CA . GLY B 1 26 ? 3.176 -8.453 10.461 1 98.06 26 GLY B CA 1
ATOM 1591 C C . GLY B 1 26 ? 2.037 -7.605 9.938 1 98.06 26 GLY B C 1
ATOM 1592 O O . GLY B 1 26 ? 2.207 -6.863 8.969 1 98.06 26 GLY B O 1
ATOM 1593 N N . GLU B 1 27 ? 0.848 -7.762 10.578 1 97.81 27 GLU B N 1
ATOM 1594 C CA . GLU B 1 27 ? -0.274 -6.91 10.203 1 97.81 27 GLU B CA 1
ATOM 1595 C C . GLU B 1 27 ? -0.121 -5.508 10.781 1 97.81 27 GLU B C 1
ATOM 1597 O O . GLU B 1 27 ? 0.09 -5.348 11.984 1 97.81 27 GLU B O 1
ATOM 1602 N N . GLN B 1 28 ? -0.231 -4.539 9.898 1 97.12 28 GLN B N 1
ATOM 1603 C CA . GLN B 1 28 ? 0.01 -3.16 10.312 1 97.12 28 GLN B CA 1
ATOM 1604 C C . GLN B 1 28 ? -1.291 -2.363 10.359 1 97.12 28 GLN B C 1
ATOM 1606 O O . GLN B 1 28 ? -1.368 -1.327 11.023 1 97.12 28 GLN B O 1
ATOM 1611 N N . TYR B 1 29 ? -2.219 -2.822 9.664 1 97.88 29 TYR B N 1
ATOM 1612 C CA . TYR B 1 29 ? -3.443 -2.049 9.508 1 97.88 29 TYR B CA 1
ATOM 1613 C C . TYR B 1 29 ? -4.633 -2.959 9.219 1 97.88 29 TYR B C 1
ATOM 1615 O O . TYR B 1 29 ? -4.508 -3.934 8.477 1 97.88 29 TYR B O 1
ATOM 1623 N N . ARG B 1 30 ? -5.75 -2.59 9.789 1 98.38 30 ARG B N 1
ATOM 1624 C CA . ARG B 1 30 ? -7.082 -3.096 9.477 1 98.38 30 ARG B CA 1
ATOM 1625 C C . ARG B 1 30 ? -8.141 -2.021 9.695 1 98.38 30 ARG B C 1
ATOM 1627 O O . ARG B 1 30 ? -8.102 -1.301 10.695 1 98.38 30 ARG B O 1
ATOM 1634 N N . THR B 1 31 ? -9.039 -1.931 8.742 1 97.25 31 THR B N 1
ATOM 1635 C CA . THR B 1 31 ? -10.078 -0.923 8.922 1 97.25 31 THR B CA 1
ATOM 1636 C C . THR B 1 31 ? -10.883 -1.2 10.188 1 97.25 31 THR B C 1
ATOM 1638 O O . THR B 1 31 ? -10.977 -2.346 10.633 1 97.25 31 THR B O 1
ATOM 1641 N N . ASP B 1 32 ? -11.414 -0.166 10.781 1 96.12 32 ASP B N 1
ATOM 1642 C CA . ASP B 1 32 ? -12.344 -0.311 11.898 1 96.12 32 ASP B CA 1
ATOM 1643 C C . ASP B 1 32 ? -13.789 -0.299 11.414 1 96.12 32 ASP B C 1
ATOM 1645 O O . ASP B 1 32 ? -14.719 -0.292 12.227 1 96.12 32 ASP B O 1
ATOM 1649 N N . ARG B 1 33 ? -14.016 -0.26 10.125 1 94.81 33 ARG B N 1
ATOM 1650 C CA . ARG B 1 33 ? -15.352 -0.272 9.531 1 94.81 33 ARG B CA 1
ATOM 1651 C C . ARG B 1 33 ? -15.547 -1.495 8.641 1 94.81 33 ARG B C 1
ATOM 1653 O O . ARG B 1 33 ? -14.617 -1.921 7.953 1 94.81 33 ARG B O 1
ATOM 1660 N N . GLN B 1 34 ? -16.719 -1.949 8.695 1 97.12 34 GLN B N 1
ATOM 1661 C CA . GLN B 1 34 ? -17.078 -3.088 7.855 1 97.12 34 GLN B CA 1
ATOM 1662 C C . GLN B 1 34 ? -17.891 -2.646 6.645 1 97.12 34 GLN B C 1
ATOM 1664 O O . GLN B 1 34 ? -18.594 -1.63 6.699 1 97.12 34 GLN B O 1
ATOM 1669 N N . VAL B 1 35 ? -17.75 -3.41 5.613 1 97.12 35 VAL B N 1
ATOM 1670 C CA . VAL B 1 35 ? -18.406 -3.033 4.363 1 97.12 35 VAL B CA 1
ATOM 1671 C C . VAL B 1 35 ? -19.156 -4.234 3.791 1 97.12 35 VAL B C 1
ATOM 1673 O O . VAL B 1 35 ? -18.844 -5.383 4.109 1 97.12 35 VAL B O 1
ATOM 1676 N N . THR B 1 36 ? -20.125 -3.934 3.016 1 95.75 36 THR B N 1
ATOM 1677 C CA . THR B 1 36 ? -20.766 -4.887 2.115 1 95.75 36 THR B CA 1
ATOM 1678 C C . THR B 1 36 ? -20.688 -4.402 0.67 1 95.75 36 THR B C 1
ATOM 1680 O O . THR B 1 36 ? -20.516 -3.207 0.419 1 95.75 36 THR B O 1
ATOM 1683 N N . PHE B 1 37 ? -20.812 -5.34 -0.228 1 94 37 PHE B N 1
ATOM 1684 C CA . PHE B 1 37 ? -20.672 -5.027 -1.646 1 94 37 PHE B CA 1
ATOM 1685 C C . PHE B 1 37 ? -22.031 -4.816 -2.297 1 94 37 PHE B C 1
ATOM 1687 O O . PHE B 1 37 ? -23 -5.484 -1.938 1 94 37 PHE B O 1
ATOM 1694 N N . ILE B 1 38 ? -22 -3.939 -3.205 1 93.06 38 ILE B N 1
ATOM 1695 C CA . ILE B 1 38 ? -23.203 -3.631 -3.947 1 93.06 38 ILE B CA 1
ATOM 1696 C C . ILE B 1 38 ? -23.422 -4.676 -5.039 1 93.06 38 ILE B C 1
ATOM 1698 O O . ILE B 1 38 ? -24.547 -5.168 -5.227 1 93.06 38 ILE B O 1
ATOM 1702 N N . GLN B 1 39 ? -22.328 -4.992 -5.766 1 92.62 39 GLN B N 1
ATOM 1703 C CA . GLN B 1 39 ? -22.375 -5.973 -6.844 1 92.62 39 GLN B CA 1
ATOM 1704 C C . GLN B 1 39 ? -22.406 -7.395 -6.289 1 92.62 39 GLN B C 1
ATOM 1706 O O . GLN B 1 39 ? -21.859 -7.656 -5.211 1 92.62 39 GLN B O 1
ATOM 1711 N N . PRO B 1 40 ? -23.141 -8.242 -7.02 1 91.06 40 PRO B N 1
ATOM 1712 C CA . PRO B 1 40 ? -23.047 -9.648 -6.605 1 91.06 40 PRO B CA 1
ATOM 1713 C C . PRO B 1 40 ? -21.609 -10.125 -6.445 1 91.06 40 PRO B C 1
ATOM 1715 O O . PRO B 1 40 ? -20.734 -9.734 -7.227 1 91.06 40 PRO B O 1
ATOM 1718 N N . ASN B 1 41 ? -21.359 -10.781 -5.395 1 90.12 41 ASN B N 1
ATOM 1719 C CA . ASN B 1 41 ? -20.031 -11.312 -5.098 1 90.12 41 ASN B CA 1
ATOM 1720 C C . ASN B 1 41 ? -20.109 -12.648 -4.363 1 90.12 41 ASN B C 1
ATOM 1722 O O . ASN B 1 41 ? -21.203 -13.18 -4.152 1 90.12 41 ASN B O 1
ATOM 1726 N N . LYS B 1 42 ? -18.969 -13.164 -3.988 1 92.81 42 LYS B N 1
ATOM 1727 C CA . LYS B 1 42 ? -18.891 -14.5 -3.396 1 92.81 42 LYS B CA 1
ATOM 1728 C C . LYS B 1 42 ? -18.75 -14.414 -1.878 1 92.81 42 LYS B C 1
ATOM 1730 O O . LYS B 1 42 ? -18.578 -15.438 -1.211 1 92.81 42 LYS B O 1
ATOM 1735 N N . PHE B 1 43 ? -18.812 -13.211 -1.279 1 92.62 43 PHE B N 1
ATOM 1736 C CA . PHE B 1 43 ? -18.656 -13.055 0.162 1 92.62 43 PHE B CA 1
ATOM 1737 C C . PHE B 1 43 ? -19.953 -13.391 0.885 1 92.62 43 PHE B C 1
ATOM 1739 O O . PHE B 1 43 ? -21.047 -13.078 0.4 1 92.62 43 PHE B O 1
ATOM 1746 N N . ASP B 1 44 ? -19.828 -14.062 2.002 1 90.06 44 ASP B N 1
ATOM 1747 C CA . ASP B 1 44 ? -20.984 -14.43 2.805 1 90.06 44 ASP B CA 1
ATOM 1748 C C . ASP B 1 44 ? -21.172 -13.484 3.986 1 90.06 44 ASP B C 1
ATOM 1750 O O . ASP B 1 44 ? -21.156 -13.914 5.141 1 90.06 44 ASP B O 1
ATOM 1754 N N . GLY B 1 45 ? -21.328 -12.188 3.74 1 92.56 45 GLY B N 1
ATOM 1755 C CA . GLY B 1 45 ? -21.516 -11.211 4.801 1 92.56 45 GLY B CA 1
ATOM 1756 C C . GLY B 1 45 ? -20.516 -10.078 4.766 1 92.56 45 GLY B C 1
ATOM 1757 O O . GLY B 1 45 ? -19.75 -9.945 3.801 1 92.56 45 GLY B O 1
ATOM 1758 N N . PRO B 1 46 ? -20.578 -9.289 5.773 1 95.69 46 PRO B N 1
ATOM 1759 C CA . PRO B 1 46 ? -19.688 -8.125 5.824 1 95.69 46 PRO B CA 1
ATOM 1760 C C . PRO B 1 46 ? -18.219 -8.508 6.027 1 95.69 46 PRO B C 1
ATOM 1762 O O . PRO B 1 46 ? -17.922 -9.578 6.574 1 95.69 46 PRO B O 1
ATOM 1765 N N . ARG B 1 47 ? -17.375 -7.652 5.582 1 97.19 47 ARG B N 1
ATOM 1766 C CA . ARG B 1 47 ? -15.938 -7.754 5.809 1 97.19 47 ARG B CA 1
ATOM 1767 C C . ARG B 1 47 ? -15.359 -6.418 6.266 1 97.19 47 ARG B C 1
ATOM 1769 O O . ARG B 1 47 ? -15.969 -5.367 6.051 1 97.19 47 ARG B O 1
ATOM 1776 N N . ASP B 1 48 ? -14.195 -6.5 6.879 1 97.62 48 ASP B N 1
ATOM 1777 C CA . ASP B 1 48 ? -13.438 -5.266 7.074 1 97.62 48 ASP B CA 1
ATOM 1778 C C . ASP B 1 48 ? -13.109 -4.609 5.734 1 97.62 48 ASP B C 1
ATOM 1780 O O . ASP B 1 48 ? -12.836 -5.297 4.746 1 97.62 48 ASP B O 1
ATOM 1784 N N . GLY B 1 49 ? -13.102 -3.34 5.645 1 97.25 49 GLY B N 1
ATOM 1785 C CA . GLY B 1 49 ? -12.906 -2.619 4.398 1 97.25 49 GLY B CA 1
ATOM 1786 C C . GLY B 1 49 ? -11.57 -2.932 3.738 1 97.25 49 GLY B C 1
ATOM 1787 O O . GLY B 1 49 ? -11.461 -2.904 2.51 1 97.25 49 GLY B O 1
ATOM 1788 N N . GLY B 1 50 ? -10.547 -3.178 4.562 1 98.19 50 GLY B N 1
ATOM 1789 C CA . GLY B 1 50 ? -9.211 -3.479 4.066 1 98.19 50 GLY B CA 1
ATOM 1790 C C . GLY B 1 50 ? -8.227 -3.832 5.168 1 98.19 50 GLY B C 1
ATOM 1791 O O . GLY B 1 50 ? -8.508 -3.609 6.348 1 98.19 50 GLY B O 1
ATOM 1792 N N . SER B 1 51 ? -7.137 -4.371 4.82 1 98.69 51 SER B N 1
ATOM 1793 C CA . SER B 1 51 ? -6.031 -4.668 5.727 1 98.69 51 SER B CA 1
ATOM 1794 C C . SER B 1 51 ? -4.688 -4.551 5.016 1 98.69 51 SER B C 1
ATOM 1796 O O . SER B 1 51 ? -4.629 -4.52 3.785 1 98.69 51 SER B O 1
ATOM 1798 N N . CYS B 1 52 ? -3.658 -4.402 5.758 1 98.81 52 CYS B N 1
ATOM 1799 C CA . CYS B 1 52 ? -2.311 -4.234 5.23 1 98.81 52 CYS B CA 1
ATOM 1800 C C . CYS B 1 52 ? -1.29 -4.969 6.09 1 98.81 52 CYS B C 1
ATOM 1802 O O . CYS B 1 52 ? -1.332 -4.883 7.32 1 98.81 52 CYS B O 1
ATOM 1804 N N . ILE B 1 53 ? -0.415 -5.695 5.496 1 98.56 53 ILE B N 1
ATOM 1805 C CA . ILE B 1 53 ? 0.646 -6.379 6.23 1 98.56 53 ILE B CA 1
ATOM 1806 C C . ILE B 1 53 ? 2.004 -6.004 5.641 1 98.56 53 ILE B C 1
ATOM 1808 O O . ILE B 1 53 ? 2.08 -5.465 4.535 1 98.56 53 ILE B O 1
ATOM 1812 N N . TYR B 1 54 ? 3.059 -6.195 6.406 1 98.75 54 TYR B N 1
ATOM 1813 C CA . TYR B 1 54 ? 4.395 -6.461 5.887 1 98.75 54 TYR B CA 1
ATOM 1814 C C . TYR B 1 54 ? 4.574 -7.941 5.582 1 98.75 54 TYR B C 1
ATOM 1816 O O . TYR B 1 54 ? 4.098 -8.797 6.328 1 98.75 54 TYR B O 1
ATOM 1824 N N . TYR B 1 55 ? 5.277 -8.234 4.617 1 98.56 55 TYR B N 1
ATOM 1825 C CA . TYR B 1 55 ? 5.688 -9.609 4.332 1 98.56 55 TYR B CA 1
ATOM 1826 C C . TYR B 1 55 ? 7.133 -9.648 3.852 1 98.56 55 TYR B C 1
ATOM 1828 O O . TYR B 1 55 ? 7.496 -8.977 2.887 1 98.56 55 TYR B O 1
ATOM 1836 N N . LEU B 1 56 ? 7.922 -10.375 4.559 1 98.62 56 LEU B N 1
ATOM 1837 C CA . LEU B 1 56 ? 9.312 -10.609 4.195 1 98.62 56 LEU B CA 1
ATOM 1838 C C . LEU B 1 56 ? 9.508 -12.031 3.684 1 98.62 56 LEU B C 1
ATOM 1840 O O . LEU B 1 56 ? 9.43 -12.992 4.453 1 98.62 56 LEU B O 1
ATOM 1844 N N . LEU B 1 57 ? 9.734 -12.156 2.451 1 97.69 57 LEU B N 1
ATOM 1845 C CA . LEU B 1 57 ? 9.898 -13.43 1.763 1 97.69 57 LEU B CA 1
ATOM 1846 C C . LEU B 1 57 ? 11.375 -13.711 1.487 1 97.69 57 LEU B C 1
ATOM 1848 O O . LEU B 1 57 ? 12.062 -12.891 0.873 1 97.69 57 LEU B O 1
ATOM 1852 N N . LYS B 1 58 ? 11.883 -14.852 1.909 1 96.88 58 LYS B N 1
ATOM 1853 C CA . LYS B 1 58 ? 13.297 -15.188 1.757 1 96.88 58 LYS B CA 1
ATOM 1854 C C . LYS B 1 58 ? 13.531 -16.016 0.496 1 96.88 58 LYS B C 1
ATOM 1856 O O . LYS B 1 58 ? 12.594 -16.594 -0.057 1 96.88 58 LYS B O 1
ATOM 1861 N N . SER B 1 59 ? 14.773 -16.031 0.158 1 96.06 59 SER B N 1
ATOM 1862 C CA . SER B 1 59 ? 15.195 -16.875 -0.95 1 96.06 59 SER B CA 1
ATOM 1863 C C . SER B 1 59 ? 14.758 -18.328 -0.728 1 96.06 59 SER B C 1
ATOM 1865 O O . SER B 1 59 ? 14.844 -18.844 0.388 1 96.06 59 SER B O 1
ATOM 1867 N N . GLY B 1 60 ? 14.266 -18.938 -1.832 1 94.19 60 GLY B N 1
ATOM 1868 C CA . GLY B 1 60 ? 13.859 -20.328 -1.768 1 94.19 60 GLY B CA 1
ATOM 1869 C C . GLY B 1 60 ? 12.445 -20.516 -1.259 1 94.19 60 GLY B C 1
ATOM 1870 O O . GLY B 1 60 ? 11.914 -21.625 -1.282 1 94.19 60 GLY B O 1
ATOM 1871 N N . LYS B 1 61 ? 11.852 -19.484 -0.719 1 95.44 61 LYS B N 1
ATOM 1872 C CA . LYS B 1 61 ? 10.453 -19.516 -0.295 1 95.44 61 LYS B CA 1
ATOM 1873 C C . LYS B 1 61 ? 9.547 -18.891 -1.348 1 95.44 61 LYS B C 1
ATOM 1875 O O . LYS B 1 61 ? 10.023 -18.25 -2.287 1 95.44 61 LYS B O 1
ATOM 1880 N N . TYR B 1 62 ? 8.242 -19.156 -1.258 1 95.88 62 TYR B N 1
ATOM 1881 C CA . TYR B 1 62 ? 7.301 -18.609 -2.227 1 95.88 62 TYR B CA 1
ATOM 1882 C C . TYR B 1 62 ? 5.898 -18.531 -1.635 1 95.88 62 TYR B C 1
ATOM 1884 O O . TYR B 1 62 ? 5.609 -19.156 -0.618 1 95.88 62 TYR B O 1
ATOM 1892 N N . VAL B 1 63 ? 5.109 -17.641 -2.176 1 95.75 63 VAL B N 1
ATOM 1893 C CA . VAL B 1 63 ? 3.664 -17.672 -1.979 1 95.75 63 VAL B CA 1
ATOM 1894 C C . VAL B 1 63 ? 3.018 -18.578 -3.029 1 95.75 63 VAL B C 1
ATOM 1896 O O . VAL B 1 63 ? 3.113 -18.312 -4.23 1 95.75 63 VAL B O 1
ATOM 1899 N N . SER B 1 64 ? 2.383 -19.609 -2.582 1 95.75 64 SER B N 1
ATOM 1900 C CA . SER B 1 64 ? 1.866 -20.625 -3.49 1 95.75 64 SER B CA 1
ATOM 1901 C C . SER B 1 64 ? 0.616 -20.141 -4.215 1 95.75 64 SER B C 1
ATOM 1903 O O . SER B 1 64 ? -0.088 -19.25 -3.723 1 95.75 64 SER B O 1
ATOM 1905 N N . PHE B 1 65 ? 0.339 -20.781 -5.355 1 96.88 65 PHE B N 1
ATOM 1906 C CA . PHE B 1 65 ? -0.873 -20.469 -6.098 1 96.88 65 PHE B CA 1
ATOM 1907 C C . PHE B 1 65 ? -2.105 -20.594 -5.211 1 96.88 65 PHE B C 1
ATOM 1909 O O . PHE B 1 65 ? -2.32 -21.641 -4.594 1 96.88 65 PHE B O 1
ATOM 1916 N N . HIS B 1 66 ? -2.826 -19.641 -5.113 1 96.06 66 HIS B N 1
ATOM 1917 C CA . HIS B 1 66 ? -4.133 -19.609 -4.465 1 96.06 66 HIS B CA 1
ATOM 1918 C C . HIS B 1 66 ? -5.066 -18.625 -5.164 1 96.06 66 HIS B C 1
ATOM 1920 O O . HIS B 1 66 ? -4.645 -17.891 -6.059 1 96.06 66 HIS B O 1
ATOM 1926 N N . LEU B 1 67 ? -6.328 -18.719 -4.879 1 95.75 67 LEU B N 1
ATOM 1927 C CA . LEU B 1 67 ? -7.371 -17.938 -5.539 1 95.75 67 LEU B CA 1
ATOM 1928 C C . LEU B 1 67 ? -8.078 -17.016 -4.547 1 95.75 67 LEU B C 1
ATOM 1930 O O . LEU B 1 67 ? -9.07 -17.406 -3.93 1 95.75 67 LEU B O 1
ATOM 1934 N N . PRO B 1 68 ? -7.609 -15.766 -4.461 1 95.12 68 PRO B N 1
ATOM 1935 C CA . PRO B 1 68 ? -8.25 -14.859 -3.5 1 95.12 68 PRO B CA 1
ATOM 1936 C C . PRO B 1 68 ? -9.57 -14.289 -4.016 1 95.12 68 PRO B C 1
ATOM 1938 O O . PRO B 1 68 ? -9.75 -14.148 -5.227 1 95.12 68 PRO B O 1
ATOM 1941 N N . LEU B 1 69 ? -10.461 -13.891 -3.086 1 94.75 69 LEU B N 1
ATOM 1942 C CA . LEU B 1 69 ? -11.711 -13.219 -3.418 1 94.75 69 LEU B CA 1
ATOM 1943 C C . LEU B 1 69 ? -11.539 -11.703 -3.379 1 94.75 69 LEU B C 1
ATOM 1945 O O . LEU B 1 69 ? -12.453 -10.961 -3.756 1 94.75 69 LEU B O 1
ATOM 1949 N N . PHE B 1 70 ? -10.398 -11.242 -2.922 1 95.44 70 PHE B N 1
ATOM 1950 C CA . PHE B 1 70 ? -10.102 -9.828 -2.762 1 95.44 70 PHE B CA 1
ATOM 1951 C C . PHE B 1 70 ? -9.062 -9.367 -3.771 1 95.44 70 PHE B C 1
ATOM 1953 O O . PHE B 1 70 ? -8.352 -10.195 -4.352 1 95.44 70 PHE B O 1
ATOM 1960 N N . ASP B 1 71 ? -9.07 -8.055 -4.035 1 97.5 71 ASP B N 1
ATOM 1961 C CA . ASP B 1 71 ? -7.906 -7.488 -4.711 1 97.5 71 ASP B CA 1
ATOM 1962 C C . ASP B 1 71 ? -6.707 -7.406 -3.768 1 97.5 71 ASP B C 1
ATOM 1964 O O . ASP B 1 71 ? -6.871 -7.176 -2.566 1 97.5 71 ASP B O 1
ATOM 1968 N N . GLU B 1 72 ? -5.59 -7.605 -4.281 1 98.38 72 GLU B N 1
ATOM 1969 C CA . GLU B 1 72 ? -4.367 -7.48 -3.496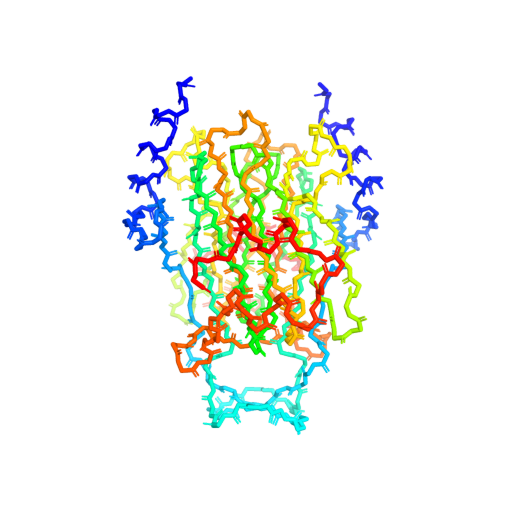 1 98.38 72 GLU B CA 1
ATOM 1970 C C . GLU B 1 72 ? -3.352 -6.578 -4.191 1 98.38 72 GLU B C 1
ATOM 1972 O O . GLU B 1 72 ? -3.008 -6.801 -5.352 1 98.38 72 GLU B O 1
ATOM 1977 N N . ILE B 1 73 ? -2.939 -5.52 -3.527 1 98.88 73 ILE B N 1
ATOM 1978 C CA . ILE B 1 73 ? -1.898 -4.621 -4.02 1 98.88 73 ILE B CA 1
ATOM 1979 C C . ILE B 1 73 ? -0.58 -4.922 -3.311 1 98.88 73 ILE B C 1
ATOM 1981 O O . ILE B 1 73 ? -0.468 -4.742 -2.096 1 98.88 73 ILE B O 1
ATOM 1985 N N . PHE B 1 74 ? 0.387 -5.398 -4.008 1 98.88 74 PHE B N 1
ATOM 1986 C CA . PHE B 1 74 ? 1.738 -5.594 -3.5 1 98.88 74 PHE B CA 1
ATOM 1987 C C . PHE B 1 74 ? 2.559 -4.316 -3.629 1 98.88 74 PHE B C 1
ATOM 1989 O O . PHE B 1 74 ? 2.553 -3.674 -4.68 1 98.88 74 PHE B O 1
ATOM 1996 N N . LEU B 1 75 ? 3.297 -3.902 -2.611 1 98.88 75 LEU B N 1
ATOM 1997 C CA . LEU B 1 75 ? 4.082 -2.674 -2.6 1 98.88 75 LEU B CA 1
ATOM 1998 C C . LEU B 1 75 ? 5.508 -2.945 -2.133 1 98.88 75 LEU B C 1
ATOM 2000 O O . LEU B 1 75 ? 5.738 -3.24 -0.958 1 98.88 75 LEU B O 1
ATO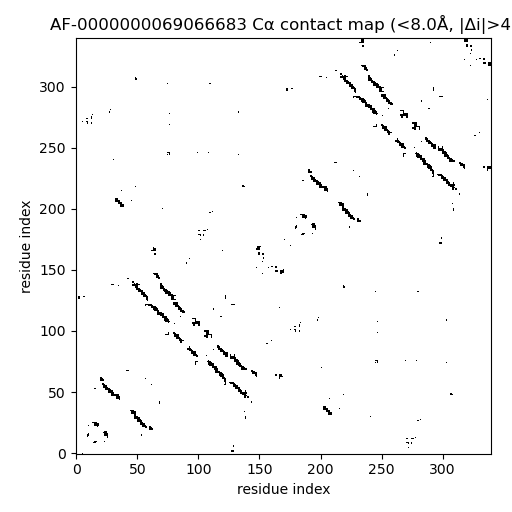M 2004 N N . TRP B 1 76 ? 6.484 -2.816 -2.959 1 98.94 76 TRP B N 1
ATOM 2005 C CA . TRP B 1 76 ? 7.879 -3.148 -2.682 1 98.94 76 TRP B CA 1
ATOM 2006 C C . TRP B 1 76 ? 8.492 -2.143 -1.715 1 98.94 76 TRP B C 1
ATOM 2008 O O . TRP B 1 76 ? 8.281 -0.935 -1.845 1 98.94 76 TRP B O 1
ATOM 2018 N N . HIS B 1 77 ? 9.328 -2.615 -0.815 1 98.81 77 HIS B N 1
ATOM 2019 C CA . HIS B 1 77 ? 9.984 -1.71 0.124 1 98.81 77 HIS B CA 1
ATOM 2020 C C . HIS B 1 77 ? 11.5 -1.902 0.11 1 98.81 77 HIS B C 1
ATOM 2022 O O . HIS B 1 77 ? 12.25 -0.927 0.066 1 98.81 77 HIS B O 1
ATOM 2028 N N . ALA B 1 78 ? 11.945 -3.18 0.195 1 98.62 78 ALA B N 1
ATOM 2029 C CA . ALA B 1 78 ? 13.383 -3.426 0.354 1 98.62 78 ALA B CA 1
ATOM 2030 C C . ALA B 1 78 ? 13.758 -4.805 -0.174 1 98.62 78 ALA B C 1
ATOM 2032 O O . ALA B 1 78 ? 12.898 -5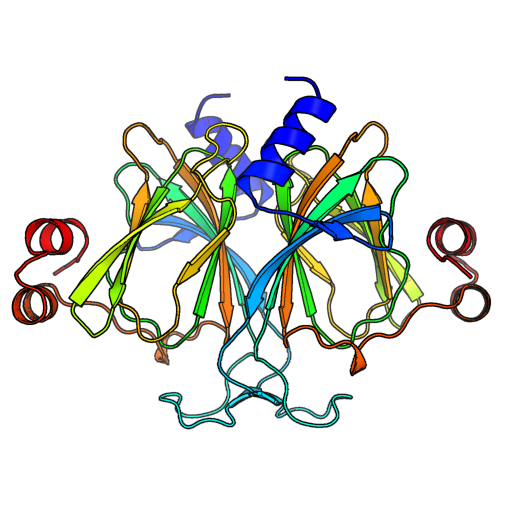.672 -0.346 1 98.62 78 ALA B O 1
ATOM 2033 N N . GLY B 1 79 ? 15.055 -5.039 -0.293 1 98.44 79 GLY B N 1
ATOM 2034 C CA . GLY B 1 79 ? 15.578 -6.301 -0.784 1 98.44 79 GLY B CA 1
ATOM 2035 C C . GLY B 1 79 ? 15.602 -6.391 -2.299 1 98.44 79 GLY B C 1
ATOM 2036 O O . GLY B 1 79 ? 15.852 -5.395 -2.979 1 98.44 79 GLY B O 1
ATOM 2037 N N . GLY B 1 80 ? 15.508 -7.586 -2.82 1 98.56 80 GLY B N 1
ATOM 2038 C CA . GLY B 1 80 ? 15.539 -7.801 -4.258 1 98.56 80 GLY B CA 1
ATOM 2039 C C . GLY B 1 80 ? 14.156 -7.914 -4.867 1 98.56 80 GLY B C 1
ATOM 2040 O O . GLY B 1 80 ? 13.148 -7.758 -4.176 1 98.56 80 GLY B O 1
ATOM 2041 N N . PRO B 1 81 ? 14.125 -8.125 -6.145 1 98.81 81 PRO B N 1
ATOM 2042 C CA . PRO B 1 81 ? 12.852 -8.227 -6.859 1 98.81 81 PRO B CA 1
ATOM 2043 C C . PRO B 1 81 ? 12.18 -9.586 -6.684 1 98.81 81 PRO B C 1
ATOM 2045 O O . PRO B 1 81 ? 12.844 -10.562 -6.332 1 98.81 81 PRO B O 1
ATOM 2048 N N . ALA B 1 82 ? 10.938 -9.594 -6.875 1 98.69 82 ALA B N 1
ATOM 2049 C CA . ALA B 1 82 ? 10.125 -10.805 -6.883 1 98.69 82 ALA B CA 1
ATOM 2050 C C . ALA B 1 82 ? 9.242 -10.875 -8.125 1 98.69 82 ALA B C 1
ATOM 2052 O O . ALA B 1 82 ? 8.844 -9.836 -8.664 1 98.69 82 ALA B O 1
ATOM 2053 N N . LYS B 1 83 ? 8.953 -12.07 -8.57 1 98.62 83 LYS B N 1
ATOM 2054 C CA . LYS B 1 83 ? 8 -12.297 -9.656 1 98.62 83 LYS B CA 1
ATOM 2055 C C . LYS B 1 83 ? 6.613 -12.617 -9.117 1 98.62 83 LYS B C 1
ATOM 2057 O O . LYS B 1 83 ? 6.473 -13.398 -8.172 1 98.62 83 LYS B O 1
ATOM 2062 N N . ILE B 1 84 ? 5.656 -11.969 -9.664 1 98.69 84 ILE B N 1
ATOM 2063 C CA . ILE B 1 84 ? 4.254 -12.281 -9.398 1 98.69 84 ILE B CA 1
ATOM 2064 C C . ILE B 1 84 ? 3.619 -12.898 -10.648 1 98.69 84 ILE B C 1
ATOM 2066 O O . ILE B 1 84 ? 3.543 -12.258 -11.695 1 98.69 84 ILE B O 1
ATOM 2070 N N . TYR B 1 85 ? 3.205 -14.117 -10.516 1 98.69 85 TYR B N 1
ATOM 2071 C CA . TYR B 1 85 ? 2.527 -14.836 -11.586 1 98.69 85 TYR B CA 1
ATOM 2072 C C . TYR B 1 85 ? 1.017 -14.805 -11.398 1 98.69 85 TYR B C 1
ATOM 2074 O O . TYR B 1 85 ? 0.517 -15.07 -10.297 1 98.69 85 TYR B O 1
ATOM 2082 N N . THR B 1 86 ? 0.316 -14.516 -12.43 1 98.62 86 THR B N 1
ATOM 2083 C CA . THR B 1 86 ? -1.141 -14.578 -12.375 1 98.62 86 THR B CA 1
ATOM 2084 C C . THR B 1 86 ? -1.685 -15.438 -13.516 1 98.62 86 THR B C 1
ATOM 2086 O O . THR B 1 86 ? -1.165 -15.391 -14.633 1 98.62 86 THR B O 1
ATOM 2089 N N . ILE B 1 87 ? -2.658 -16.234 -13.25 1 98.19 87 ILE B N 1
ATOM 2090 C CA . ILE B 1 87 ? -3.42 -16.984 -14.25 1 98.19 87 ILE B CA 1
ATOM 2091 C C . ILE B 1 87 ? -4.891 -16.578 -14.18 1 98.19 87 ILE B C 1
ATOM 2093 O O . ILE B 1 87 ? -5.566 -16.844 -13.18 1 98.19 87 ILE B O 1
ATOM 2097 N N . ASP B 1 88 ? -5.363 -15.961 -15.195 1 95.31 88 ASP B N 1
ATOM 2098 C CA . ASP B 1 88 ? -6.75 -15.508 -15.172 1 95.31 88 ASP B CA 1
ATOM 2099 C C . ASP B 1 88 ? -7.703 -16.641 -15.539 1 95.31 88 ASP B C 1
ATOM 2101 O O . ASP B 1 88 ? -7.285 -17.797 -15.695 1 95.31 88 ASP B O 1
ATOM 2105 N N . ASN B 1 89 ? -8.984 -16.344 -15.562 1 91.56 89 ASN B N 1
ATOM 2106 C CA . ASN B 1 89 ? -10.016 -17.359 -15.781 1 91.56 89 ASN B CA 1
ATOM 2107 C C . ASN B 1 89 ? -9.906 -17.984 -17.156 1 91.56 89 ASN B C 1
ATOM 2109 O O . ASN B 1 89 ? -10.398 -19.094 -17.391 1 91.56 89 ASN B O 1
ATOM 2113 N N . GLU B 1 90 ? -9.258 -17.328 -18.125 1 94.62 90 GLU B N 1
ATOM 2114 C CA . GLU B 1 90 ? -9.078 -17.844 -19.484 1 94.62 90 GLU B CA 1
ATOM 2115 C C . GLU B 1 90 ? -7.789 -18.656 -19.594 1 94.62 90 GLU B C 1
ATOM 2117 O O . GLU B 1 90 ? -7.496 -19.219 -20.641 1 94.62 90 GLU B O 1
ATOM 2122 N N . GLY B 1 91 ? -7.062 -18.672 -18.469 1 96.25 91 GLY B N 1
ATOM 2123 C CA . GLY B 1 91 ? -5.848 -19.469 -18.438 1 96.25 91 GLY B CA 1
ATOM 2124 C C . GLY B 1 91 ? -4.625 -18.719 -18.922 1 96.25 91 GLY B C 1
ATOM 2125 O O . GLY B 1 91 ? -3.57 -19.312 -19.156 1 96.25 91 GLY B O 1
ATOM 2126 N N . LYS B 1 92 ? -4.793 -17.438 -19.156 1 97.62 92 LYS B N 1
ATOM 2127 C CA . LYS B 1 92 ? -3.656 -16.625 -19.578 1 97.62 92 LYS B CA 1
ATOM 2128 C C . LYS B 1 92 ? -2.707 -16.359 -18.422 1 97.62 92 LYS B C 1
ATOM 2130 O O . LYS B 1 92 ? -3.127 -15.867 -17.375 1 97.62 92 LYS B O 1
ATOM 2135 N N . LEU B 1 93 ? -1.404 -16.688 -18.625 1 98.38 93 LEU B N 1
ATOM 2136 C CA . LEU B 1 93 ? -0.368 -16.422 -17.625 1 98.38 93 LEU B CA 1
ATOM 2137 C C . LEU B 1 93 ? 0.273 -15.062 -17.859 1 98.38 93 LEU B C 1
ATOM 2139 O O . LEU B 1 93 ? 0.683 -14.742 -18.969 1 98.38 93 LEU B O 1
ATOM 2143 N N . THR B 1 94 ? 0.277 -14.219 -16.891 1 98.19 94 THR B N 1
ATOM 2144 C CA . THR B 1 94 ? 0.99 -12.945 -16.906 1 98.19 94 THR B CA 1
ATOM 2145 C C . THR B 1 94 ? 2.025 -12.891 -15.789 1 98.19 94 THR B C 1
ATOM 2147 O O . THR B 1 94 ? 1.835 -13.492 -14.727 1 98.19 94 THR B O 1
ATOM 2150 N N . GLN B 1 95 ? 3.111 -12.258 -16.062 1 98.12 95 GLN B N 1
ATOM 2151 C CA . GLN B 1 95 ? 4.176 -12.086 -15.078 1 98.12 95 GLN B CA 1
ATOM 2152 C C . GLN B 1 95 ? 4.473 -10.609 -14.844 1 98.12 95 GLN B C 1
ATOM 2154 O O . GLN B 1 95 ? 4.551 -9.828 -15.789 1 98.12 95 GLN B O 1
ATOM 2159 N N . SER B 1 96 ? 4.535 -10.211 -13.641 1 98.19 96 SER B N 1
ATOM 2160 C CA . SER B 1 96 ? 4.973 -8.883 -13.227 1 98.19 96 SER B CA 1
ATOM 2161 C C . SER B 1 96 ? 6.168 -8.969 -12.281 1 98.19 96 SER B C 1
ATOM 2163 O O . SER B 1 96 ? 6.371 -9.992 -11.617 1 98.19 96 SER B O 1
ATOM 2165 N N . ILE B 1 97 ? 6.984 -7.996 -12.297 1 98.81 97 ILE B N 1
ATOM 2166 C CA . ILE B 1 97 ? 8.125 -7.98 -11.391 1 98.81 97 ILE B CA 1
ATOM 2167 C C . ILE B 1 97 ? 7.953 -6.863 -10.359 1 98.81 97 ILE B C 1
ATOM 2169 O O . ILE B 1 97 ? 7.895 -5.684 -10.719 1 98.81 97 ILE B O 1
ATOM 2173 N N . LEU B 1 98 ? 7.805 -7.215 -9.172 1 98.88 98 LEU B N 1
ATOM 2174 C CA . LEU B 1 98 ? 7.812 -6.301 -8.031 1 98.88 98 LEU B CA 1
ATOM 2175 C C . LEU B 1 98 ? 9.242 -5.965 -7.613 1 98.88 98 LEU B C 1
ATOM 2177 O O . LEU B 1 98 ? 10.016 -6.863 -7.277 1 98.88 98 LEU B O 1
ATOM 2181 N N . GLY B 1 99 ? 9.625 -4.758 -7.672 1 98.81 99 GLY B N 1
ATOM 2182 C CA . GLY B 1 99 ? 11 -4.406 -7.355 1 98.81 99 GLY B CA 1
ATOM 2183 C C . GLY B 1 99 ? 11.273 -2.918 -7.441 1 98.81 99 GLY B C 1
ATOM 2184 O O . GLY B 1 99 ? 10.352 -2.119 -7.59 1 98.81 99 GLY B O 1
ATOM 2185 N N . ASP B 1 100 ? 12.477 -2.543 -7.344 1 98.69 100 ASP B N 1
ATOM 2186 C CA . ASP B 1 100 ? 12.953 -1.162 -7.32 1 98.69 100 ASP B CA 1
ATOM 2187 C C . ASP B 1 100 ? 13.039 -0.588 -8.734 1 98.69 100 ASP B C 1
ATOM 2189 O O . ASP B 1 100 ? 13.977 -0.891 -9.469 1 98.69 100 ASP B O 1
ATOM 2193 N N . THR B 1 101 ? 12.133 0.276 -9.047 1 98.62 101 THR B N 1
ATOM 2194 C CA . THR B 1 101 ? 12.07 0.877 -10.367 1 98.62 101 THR B CA 1
ATOM 2195 C C . THR B 1 101 ? 13.328 1.692 -10.656 1 98.62 101 THR B C 1
ATOM 2197 O O . THR B 1 101 ? 13.734 1.83 -11.812 1 98.62 101 THR B O 1
ATOM 2200 N N . LEU B 1 102 ? 13.977 2.246 -9.625 1 98.31 102 LEU B N 1
ATOM 2201 C CA . LEU B 1 102 ? 15.211 3 -9.82 1 98.31 102 LEU B CA 1
ATOM 2202 C C . LEU B 1 102 ? 16.312 2.104 -10.375 1 98.31 102 LEU B C 1
ATOM 2204 O O . LEU B 1 102 ? 17.156 2.559 -11.148 1 98.31 102 LEU B O 1
ATOM 2208 N N . LYS B 1 103 ? 16.297 0.859 -9.922 1 96.88 103 LYS B N 1
ATOM 2209 C CA . LYS B 1 103 ? 17.328 -0.09 -10.344 1 96.88 103 LYS B CA 1
ATOM 2210 C C . LYS B 1 103 ? 17.047 -0.61 -11.75 1 96.88 103 LYS B C 1
ATOM 2212 O O . LYS B 1 103 ? 17.984 -0.873 -12.516 1 96.88 103 LYS B O 1
ATOM 2217 N N . ASN B 1 104 ? 15.844 -0.863 -12.039 1 97.19 104 ASN B N 1
ATOM 2218 C CA . ASN B 1 104 ? 15.367 -1.335 -13.336 1 97.19 104 ASN B CA 1
ATOM 2219 C C . ASN B 1 104 ? 14.016 -0.738 -13.688 1 97.19 104 ASN B C 1
ATOM 2221 O O . ASN B 1 104 ? 13.023 -0.977 -12.992 1 97.19 104 ASN B O 1
ATOM 2225 N N . GLY B 1 105 ? 13.938 0.01 -14.75 1 96.44 105 GLY B N 1
ATOM 2226 C CA . GLY B 1 105 ? 12.75 0.754 -15.148 1 96.44 105 GLY B CA 1
ATOM 2227 C C . GLY B 1 105 ? 11.547 -0.133 -15.414 1 96.44 105 GLY B C 1
ATOM 2228 O O . GLY B 1 105 ? 10.414 0.346 -15.453 1 96.44 105 GLY B O 1
ATOM 2229 N N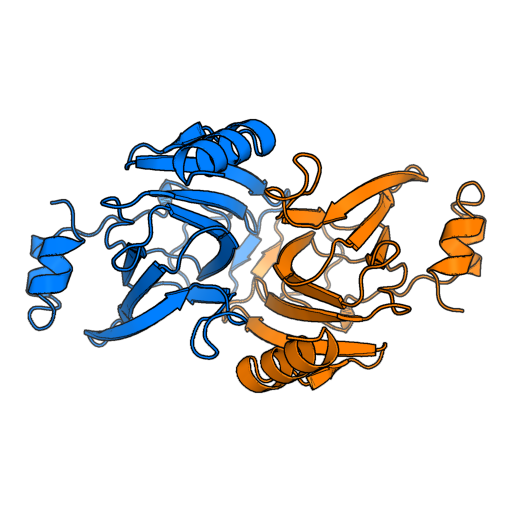 . ASP B 1 106 ? 11.781 -1.414 -15.578 1 96.69 106 ASP B N 1
ATOM 2230 C CA . ASP B 1 106 ? 10.688 -2.346 -15.844 1 96.69 106 ASP B CA 1
ATOM 2231 C C . ASP B 1 106 ? 10.102 -2.893 -14.539 1 96.69 106 ASP B C 1
ATOM 2233 O O . ASP B 1 106 ? 9.039 -3.51 -14.539 1 96.69 106 ASP B O 1
ATOM 2237 N N . TYR B 1 107 ? 10.859 -2.75 -13.422 1 98.56 107 TYR B N 1
ATOM 2238 C CA . TYR B 1 107 ? 10.352 -3.158 -12.117 1 98.56 107 TYR B CA 1
ATOM 2239 C C . TYR B 1 107 ? 9.281 -2.191 -11.625 1 98.56 107 TYR B C 1
ATOM 2241 O O . TYR B 1 107 ? 9.32 -1 -11.938 1 98.56 107 TYR B O 1
ATOM 2249 N N . ARG B 1 108 ? 8.359 -2.691 -10.922 1 98.75 108 ARG B N 1
ATOM 2250 C CA . ARG B 1 108 ? 7.285 -1.867 -10.375 1 98.75 108 ARG B CA 1
ATOM 2251 C C . ARG B 1 108 ? 7.301 -1.892 -8.844 1 98.75 108 ARG B C 1
ATOM 2253 O O . ARG B 1 108 ? 7.508 -2.943 -8.242 1 98.75 108 ARG B O 1
ATOM 2260 N N . TYR B 1 109 ? 7.09 -0.716 -8.266 1 98.88 109 TYR B N 1
ATOM 2261 C CA . TYR B 1 109 ? 6.938 -0.65 -6.816 1 98.88 109 TYR B CA 1
ATOM 2262 C C . TYR B 1 109 ? 5.586 -1.207 -6.383 1 98.88 109 TYR B C 1
ATOM 2264 O O . TYR B 1 109 ? 5.418 -1.628 -5.234 1 98.88 109 TYR B O 1
ATOM 2272 N N . GLN B 1 110 ? 4.602 -1.155 -7.277 1 98.94 110 GLN B N 1
ATOM 2273 C CA . GLN B 1 110 ? 3.238 -1.594 -6.984 1 98.94 110 GLN B CA 1
ATOM 2274 C C . GLN B 1 110 ? 2.73 -2.555 -8.055 1 98.94 110 GLN B C 1
ATOM 2276 O O . GLN B 1 110 ? 2.828 -2.268 -9.25 1 98.94 110 GLN B O 1
ATOM 2281 N N . VAL B 1 111 ? 2.254 -3.648 -7.684 1 98.81 111 VAL B N 1
ATOM 2282 C CA . VAL B 1 111 ? 1.613 -4.617 -8.57 1 98.81 111 VAL B CA 1
ATOM 2283 C C . VAL B 1 111 ? 0.279 -5.059 -7.973 1 98.81 111 VAL B C 1
ATOM 2285 O O . VAL B 1 111 ? 0.21 -5.438 -6.801 1 98.81 111 VAL B O 1
ATOM 2288 N N . THR B 1 112 ? -0.767 -4.984 -8.766 1 98.62 112 THR B N 1
ATOM 2289 C CA . THR B 1 112 ? -2.088 -5.383 -8.289 1 98.62 112 THR B CA 1
ATOM 2290 C C . THR B 1 112 ? -2.482 -6.738 -8.867 1 98.62 112 THR B C 1
ATOM 2292 O O . THR B 1 112 ? -2.303 -6.988 -10.062 1 98.62 112 THR B O 1
ATOM 2295 N N . VAL B 1 113 ? -2.924 -7.594 -8.062 1 98.19 113 VAL B N 1
ATOM 2296 C CA . VAL B 1 113 ? -3.611 -8.812 -8.461 1 98.19 113 VAL B CA 1
ATOM 2297 C C . VAL B 1 113 ? -5.109 -8.672 -8.203 1 98.19 113 VAL B C 1
ATOM 2299 O O . VAL B 1 113 ? -5.535 -8.484 -7.062 1 98.19 113 VAL B O 1
ATOM 2302 N N . ARG B 1 114 ? -5.91 -8.781 -9.211 1 97.12 114 ARG B N 1
ATOM 2303 C CA . ARG B 1 114 ? -7.355 -8.633 -9.094 1 97.12 114 ARG B CA 1
ATOM 2304 C C . ARG B 1 114 ? -7.984 -9.859 -8.453 1 97.12 114 ARG B C 1
ATOM 2306 O O . ARG B 1 114 ? -7.438 -10.961 -8.539 1 97.12 114 ARG B O 1
ATOM 2313 N N . HIS B 1 115 ? -9.148 -9.648 -7.812 1 95.69 115 HIS B N 1
ATOM 2314 C CA . HIS B 1 115 ? -9.898 -10.766 -7.258 1 95.69 115 HIS B CA 1
ATOM 2315 C C . HIS B 1 115 ? -10.164 -11.828 -8.32 1 95.69 115 HIS B C 1
ATOM 2317 O O . HIS B 1 115 ? -10.18 -11.531 -9.516 1 95.69 115 HIS B O 1
ATOM 2323 N N . ASP B 1 116 ? -10.352 -13.062 -7.848 1 94.81 116 ASP B N 1
ATOM 2324 C CA . ASP B 1 116 ? -10.711 -14.211 -8.68 1 94.81 116 ASP B CA 1
ATOM 2325 C C . ASP B 1 116 ? -9.625 -14.508 -9.711 1 94.81 116 ASP B C 1
ATOM 2327 O O . ASP B 1 116 ? -9.93 -14.883 -10.844 1 94.81 116 ASP B O 1
ATOM 2331 N N . THR B 1 117 ? -8.406 -14.25 -9.352 1 96.94 117 THR B N 1
ATOM 2332 C CA . THR B 1 117 ? -7.234 -14.539 -10.172 1 96.94 117 THR B CA 1
ATOM 2333 C C . THR B 1 117 ? -6.238 -15.406 -9.406 1 96.94 117 THR B C 1
ATOM 2335 O O . THR B 1 117 ? -5.848 -15.07 -8.281 1 96.94 117 THR B O 1
ATOM 2338 N N . TRP B 1 118 ? -5.875 -16.547 -9.984 1 97.75 118 TRP B N 1
ATOM 2339 C CA . TRP B 1 118 ? -4.832 -17.359 -9.375 1 97.75 118 TRP B CA 1
ATOM 2340 C C . TRP B 1 118 ? -3.49 -16.625 -9.398 1 97.75 118 TRP B C 1
ATOM 2342 O O . TRP B 1 118 ? -3.094 -16.078 -10.43 1 97.75 118 TRP B O 1
ATOM 2352 N N . TYR B 1 119 ? -2.801 -16.609 -8.32 1 98.25 119 TYR B N 1
ATOM 2353 C CA . TYR B 1 119 ? -1.48 -16 -8.398 1 98.25 119 TYR B CA 1
ATOM 2354 C C . TYR B 1 119 ? -0.501 -16.688 -7.457 1 98.25 119 TYR B C 1
ATOM 2356 O O . TYR B 1 119 ? -0.912 -17.391 -6.539 1 98.25 119 TYR B O 1
ATOM 2364 N N . ALA B 1 120 ? 0.765 -16.562 -7.668 1 97.69 120 ALA B N 1
ATOM 2365 C CA . ALA B 1 120 ? 1.909 -16.984 -6.863 1 97.69 120 ALA B CA 1
ATOM 2366 C C . ALA B 1 120 ? 3.023 -15.938 -6.91 1 97.69 120 ALA B C 1
ATOM 2368 O O . ALA B 1 120 ? 3.072 -15.109 -7.824 1 97.69 120 ALA B O 1
ATOM 2369 N N . VAL B 1 121 ? 3.812 -15.938 -5.941 1 97.75 121 VAL B N 1
ATOM 2370 C CA . VAL B 1 121 ? 4.914 -14.984 -5.852 1 97.75 121 VAL B CA 1
ATOM 2371 C C . VAL B 1 121 ? 6.199 -15.711 -5.457 1 97.75 121 VAL B C 1
ATOM 2373 O O . VAL B 1 121 ? 6.18 -16.594 -4.594 1 97.75 121 VAL B O 1
ATOM 2376 N N . GLU B 1 122 ? 7.293 -15.414 -6.035 1 97.75 122 GLU B N 1
ATOM 2377 C CA . GLU B 1 122 ? 8.586 -15.938 -5.602 1 97.75 122 GLU B CA 1
ATOM 2378 C C . GLU B 1 122 ? 9.695 -14.922 -5.832 1 97.75 122 GLU B C 1
ATOM 2380 O O . GLU B 1 122 ? 9.68 -14.188 -6.824 1 97.75 122 GLU B O 1
ATOM 2385 N N . PRO B 1 123 ? 10.695 -14.891 -4.934 1 98.12 123 PRO B N 1
ATOM 2386 C CA . PRO B 1 123 ? 11.875 -14.062 -5.207 1 98.12 123 PRO B CA 1
ATOM 2387 C C . PRO B 1 123 ? 12.578 -14.445 -6.508 1 98.12 123 PRO B C 1
ATOM 2389 O O . PRO B 1 123 ? 12.664 -15.633 -6.84 1 98.12 123 PRO B O 1
ATOM 2392 N N . MET B 1 124 ? 12.961 -13.445 -7.266 1 98.19 124 MET B N 1
ATOM 2393 C CA . MET B 1 124 ? 13.734 -13.734 -8.469 1 98.19 124 MET B CA 1
ATOM 2394 C C . MET B 1 124 ? 15.07 -14.383 -8.117 1 98.19 124 MET B C 1
ATOM 2396 O O . MET B 1 124 ? 15.492 -14.352 -6.957 1 98.19 124 MET B O 1
ATOM 2400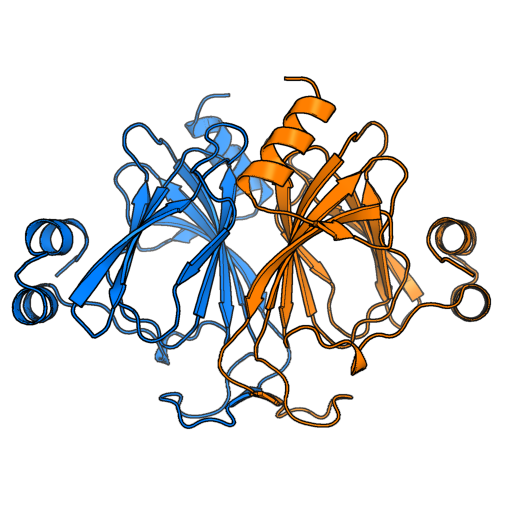 N N . GLU B 1 125 ? 15.703 -14.844 -9.148 1 96.12 125 GLU B N 1
ATOM 2401 C CA . GLU B 1 125 ? 17 -15.461 -8.945 1 96.12 125 GLU B CA 1
ATOM 2402 C C . GLU B 1 125 ? 17.984 -14.492 -8.289 1 96.12 125 GLU B C 1
ATOM 2404 O O . GLU B 1 125 ? 18.016 -13.305 -8.625 1 96.12 125 GLU B O 1
ATOM 2409 N N . GLN B 1 126 ? 18.734 -14.891 -7.305 1 96 126 GLN B N 1
ATOM 2410 C CA . GLN B 1 126 ? 19.797 -14.172 -6.625 1 96 126 GLN B CA 1
ATOM 2411 C C . GLN B 1 126 ? 19.234 -13.219 -5.574 1 96 126 GLN B C 1
ATOM 2413 O O . GLN B 1 126 ? 20 -12.555 -4.859 1 96 126 GLN B O 1
ATOM 2418 N N . THR B 1 127 ? 17.922 -13.086 -5.508 1 97.88 127 THR B N 1
ATOM 2419 C CA . THR B 1 127 ? 17.312 -12.297 -4.438 1 97.88 127 THR B CA 1
ATOM 2420 C C . THR B 1 127 ? 17.391 -13.047 -3.107 1 97.88 127 THR B C 1
ATOM 2422 O O . THR B 1 127 ? 16.922 -14.18 -3 1 97.88 127 THR B O 1
ATOM 2425 N N . GLN B 1 128 ? 18 -12.414 -2.146 1 97.94 128 GLN B N 1
ATOM 2426 C CA . GLN B 1 128 ? 18.125 -13.055 -0.838 1 97.94 128 GLN B CA 1
ATOM 2427 C C . GLN B 1 128 ? 16.844 -12.898 -0.023 1 97.94 128 GLN B C 1
ATOM 2429 O O . GLN B 1 128 ? 16.5 -13.773 0.771 1 97.94 128 GLN B O 1
ATOM 2434 N N . TYR B 1 129 ? 16.25 -11.773 -0.135 1 98.31 129 TYR B N 1
ATOM 2435 C CA . TYR B 1 129 ? 14.945 -11.531 0.459 1 98.31 129 TYR B CA 1
ATOM 2436 C C . TYR B 1 129 ? 14.227 -10.391 -0.257 1 98.31 129 TYR B C 1
ATOM 2438 O O . TYR B 1 129 ? 14.852 -9.602 -0.969 1 98.31 129 TYR B O 1
ATOM 2446 N N . VAL B 1 130 ? 13 -10.367 -0.171 1 98.56 130 VAL B N 1
ATOM 2447 C CA . VAL B 1 130 ? 12.188 -9.227 -0.597 1 98.56 130 VAL B CA 1
ATOM 2448 C C . VAL B 1 130 ? 11.203 -8.852 0.506 1 98.56 130 VAL B C 1
ATOM 2450 O O . VAL B 1 130 ? 10.57 -9.727 1.101 1 98.56 130 VAL B O 1
ATOM 2453 N N . LEU B 1 131 ? 11.164 -7.605 0.877 1 98.88 131 LEU B N 1
ATOM 2454 C CA . LEU B 1 131 ? 10.164 -7.059 1.791 1 98.88 131 LEU B CA 1
ATOM 2455 C C . LEU B 1 131 ? 9.148 -6.207 1.04 1 98.88 131 LEU B C 1
ATOM 2457 O O . LEU B 1 131 ? 9.516 -5.289 0.309 1 98.88 131 LEU B O 1
ATOM 2461 N N . PHE B 1 132 ? 7.902 -6.547 1.217 1 98.75 132 PHE B N 1
ATOM 2462 C CA . PHE B 1 132 ? 6.852 -5.758 0.582 1 98.75 132 PHE B CA 1
ATOM 2463 C C . PHE B 1 132 ? 5.648 -5.621 1.503 1 98.75 132 PHE B C 1
ATOM 2465 O O . PHE B 1 132 ? 5.523 -6.352 2.486 1 98.75 132 PHE B O 1
ATOM 2472 N N . GLY B 1 133 ? 4.895 -4.574 1.309 1 98.75 133 GLY B N 1
ATOM 2473 C CA . GLY B 1 133 ? 3.545 -4.488 1.845 1 98.75 133 GLY B CA 1
ATOM 2474 C C . GLY B 1 133 ? 2.516 -5.188 0.977 1 98.75 133 GLY B C 1
ATOM 2475 O O . GLY B 1 133 ? 2.682 -5.281 -0.241 1 98.75 133 GLY B O 1
ATOM 2476 N N . ALA B 1 134 ? 1.48 -5.625 1.549 1 98.5 134 ALA B N 1
ATOM 2477 C CA . ALA B 1 134 ? 0.323 -6.172 0.847 1 98.5 134 ALA B CA 1
ATOM 2478 C C . ALA B 1 134 ? -0.978 -5.598 1.4 1 98.5 134 ALA B C 1
ATOM 2480 O O . ALA B 1 134 ? -1.304 -5.797 2.572 1 98.5 134 ALA B O 1
ATOM 2481 N N . VAL B 1 135 ? -1.666 -4.91 0.602 1 98.75 135 VAL B N 1
ATOM 2482 C CA . VAL B 1 135 ? -2.979 -4.387 0.959 1 98.75 135 VAL B CA 1
ATOM 2483 C C . VAL B 1 135 ? -4.066 -5.207 0.269 1 98.75 135 VAL B C 1
ATOM 2485 O O . VAL B 1 135 ? -4.039 -5.387 -0.95 1 98.75 135 VAL B O 1
ATOM 2488 N N . VAL B 1 136 ? -4.988 -5.695 1.058 1 98.44 136 VAL B N 1
ATOM 2489 C CA . VAL B 1 136 ? -6.086 -6.438 0.446 1 98.44 136 VAL B CA 1
ATOM 2490 C C . VAL B 1 136 ? -7.406 -5.715 0.708 1 98.44 136 VAL B C 1
ATOM 2492 O O . VAL B 1 136 ? -7.617 -5.168 1.793 1 98.44 136 VAL B O 1
ATOM 2495 N N . ILE B 1 137 ? -8.258 -5.668 -0.3 1 97.75 137 ILE B N 1
ATOM 2496 C CA . ILE B 1 137 ? -9.539 -4.973 -0.279 1 97.75 137 ILE B CA 1
ATOM 2497 C C . ILE B 1 137 ? -10.633 -5.887 -0.833 1 97.75 137 ILE B C 1
ATOM 2499 O O . ILE B 1 137 ? -10.641 -6.199 -2.025 1 97.75 137 ILE B O 1
ATOM 2503 N N . PRO B 1 138 ? -11.641 -6.414 -0.027 1 96.62 138 PRO B N 1
ATOM 2504 C CA . PRO B 1 138 ? -11.742 -6.121 1.404 1 96.62 138 PRO B CA 1
ATOM 2505 C C . PRO B 1 138 ? -10.641 -6.793 2.225 1 96.62 138 PRO B C 1
ATOM 2507 O O . PRO B 1 138 ? -9.75 -7.426 1.662 1 96.62 138 PRO B O 1
ATOM 2510 N N . GLY B 1 139 ? -10.773 -6.566 3.619 1 96.94 139 GLY B N 1
ATOM 2511 C CA . GLY B 1 139 ? -9.727 -7.059 4.496 1 96.94 139 GLY B CA 1
ATOM 2512 C C . GLY B 1 139 ? -9.633 -8.57 4.531 1 96.94 139 GLY B C 1
ATOM 2513 O O . GLY B 1 139 ? -10.633 -9.266 4.309 1 96.94 139 GLY B O 1
ATOM 2514 N N . TRP B 1 140 ? -8.477 -9.047 4.828 1 94.38 140 TRP B N 1
ATOM 2515 C CA . TRP B 1 140 ? -8.195 -10.484 4.84 1 94.38 140 TRP B CA 1
ATOM 2516 C C . TRP B 1 140 ? -9.008 -11.188 5.918 1 94.38 140 TRP B C 1
ATOM 2518 O O . TRP B 1 140 ? -9.109 -10.703 7.047 1 94.38 140 TRP B O 1
ATOM 2528 N N . ALA B 1 141 ? -9.539 -12.328 5.504 1 93.44 141 ALA B N 1
ATOM 2529 C CA . ALA B 1 141 ? -10.227 -13.234 6.418 1 93.44 141 ALA B CA 1
ATOM 2530 C C . ALA B 1 141 ? -9.969 -14.695 6.035 1 93.44 141 ALA B C 1
ATOM 2532 O O . ALA B 1 141 ? -10.062 -15.055 4.859 1 93.44 141 ALA B O 1
ATOM 2533 N N . LEU B 1 142 ? -9.648 -15.484 7.012 1 89.75 142 LEU B N 1
ATOM 2534 C CA . LEU B 1 142 ? -9.32 -16.875 6.781 1 89.75 142 LEU B CA 1
ATOM 2535 C C . LEU B 1 142 ? -10.422 -17.578 5.988 1 89.75 142 LEU B C 1
ATOM 2537 O O . LEU B 1 142 ? -10.141 -18.422 5.133 1 89.75 142 LEU B O 1
ATOM 2541 N N . GLN B 1 143 ? -11.641 -17.203 6.219 1 91.19 143 GLN B N 1
ATOM 2542 C CA . GLN B 1 143 ? -12.781 -17.859 5.598 1 91.19 143 GLN B CA 1
ATOM 2543 C C . GLN B 1 143 ? -12.82 -17.609 4.094 1 91.19 143 GLN B C 1
ATOM 2545 O O . GLN B 1 143 ? -13.555 -18.266 3.361 1 91.19 143 GLN B O 1
ATOM 2550 N N . ASP B 1 144 ? -12.07 -16.688 3.629 1 91.38 144 ASP B N 1
ATOM 2551 C CA . ASP B 1 144 ? -12.094 -16.328 2.213 1 91.38 144 ASP B CA 1
ATOM 2552 C C . ASP B 1 144 ? -10.906 -16.938 1.475 1 91.38 144 ASP B C 1
ATOM 2554 O O . ASP B 1 144 ? -10.703 -16.688 0.286 1 91.38 144 ASP B O 1
ATOM 2558 N N . TRP B 1 145 ? -10.133 -17.766 2.16 1 88.44 145 TRP B N 1
ATOM 2559 C CA . TRP B 1 145 ? -8.922 -18.344 1.59 1 88.44 145 TRP B CA 1
ATOM 2560 C C . TRP B 1 145 ? -9.242 -19.594 0.777 1 88.44 145 TRP B C 1
ATOM 2562 O O . TRP B 1 145 ? -9.867 -20.531 1.283 1 88.44 145 TRP B O 1
ATOM 2572 N N . THR B 1 146 ? -8.773 -19.625 -0.436 1 89.88 146 THR B N 1
ATOM 2573 C CA . THR B 1 146 ? -8.852 -20.812 -1.286 1 89.88 146 THR B CA 1
ATOM 2574 C C . THR B 1 146 ? -7.457 -21.25 -1.727 1 89.88 146 THR B C 1
ATOM 2576 O O . THR B 1 146 ? -6.883 -20.672 -2.656 1 89.88 146 THR B O 1
ATOM 2579 N N . GLN B 1 147 ? -6.977 -22.281 -1.161 1 91.62 147 GLN B N 1
ATOM 2580 C CA . GLN B 1 147 ? -5.672 -22.844 -1.519 1 91.62 147 GLN B CA 1
ATOM 2581 C C . GLN B 1 147 ? -5.742 -23.594 -2.84 1 91.62 147 GLN B C 1
ATOM 2583 O O . GLN B 1 147 ? -6.664 -24.391 -3.062 1 91.62 147 GLN B O 1
ATOM 2588 N N . GLY B 1 148 ? -4.797 -23.297 -3.666 1 93.25 148 GLY B N 1
ATOM 2589 C CA . GLY B 1 148 ? -4.707 -24.062 -4.895 1 93.25 148 GLY B CA 1
ATOM 2590 C C . GLY B 1 148 ? -4.242 -25.484 -4.668 1 93.25 148 GLY B C 1
ATOM 2591 O O . GLY B 1 148 ? -3.35 -25.734 -3.855 1 93.25 148 GLY B O 1
ATOM 2592 N N . LYS B 1 149 ? -4.918 -26.422 -5.367 1 94.38 149 LYS B N 1
ATOM 2593 C CA . LYS B 1 149 ? -4.48 -27.812 -5.41 1 94.38 149 LYS B CA 1
ATOM 2594 C C . LYS B 1 149 ? -3.799 -28.125 -6.738 1 94.38 149 LYS B C 1
ATOM 2596 O O . LYS B 1 149 ? -4.352 -27.859 -7.809 1 94.38 149 LYS B O 1
ATOM 2601 N N . ARG B 1 150 ? -2.68 -28.688 -6.527 1 96 150 ARG B N 1
ATOM 2602 C CA . ARG B 1 150 ? -1.852 -28.938 -7.703 1 96 150 ARG B CA 1
ATOM 2603 C C . ARG B 1 150 ? -2.621 -29.734 -8.758 1 96 150 ARG B C 1
ATOM 2605 O O . ARG B 1 150 ? -2.637 -29.359 -9.93 1 96 150 ARG B O 1
ATOM 2612 N N . ALA B 1 151 ? -3.236 -30.812 -8.391 1 95.75 151 ALA B N 1
ATOM 2613 C CA . ALA B 1 151 ? -3.965 -31.672 -9.328 1 95.75 151 ALA B CA 1
ATOM 2614 C C . ALA B 1 151 ? -5.051 -30.891 -10.055 1 95.75 151 ALA B C 1
ATOM 2616 O O . ALA B 1 151 ? -5.207 -31.016 -11.273 1 95.75 151 ALA B O 1
ATOM 2617 N N . ASP B 1 152 ? -5.789 -30.078 -9.32 1 95.44 152 ASP B N 1
ATOM 2618 C CA . ASP B 1 152 ? -6.871 -29.281 -9.891 1 95.44 152 ASP B CA 1
ATOM 2619 C C . ASP B 1 152 ? -6.328 -28.25 -10.883 1 95.44 152 ASP B C 1
ATOM 2621 O O . ASP B 1 152 ? -6.883 -28.062 -11.969 1 95.44 152 ASP B O 1
ATOM 2625 N N . LEU B 1 153 ? -5.227 -27.594 -10.5 1 96.5 153 LEU B N 1
ATOM 2626 C CA . LEU B 1 153 ? -4.668 -26.547 -11.352 1 96.5 153 LEU B CA 1
ATOM 2627 C C . LEU B 1 153 ? -4.031 -27.141 -12.602 1 96.5 153 LEU B C 1
ATOM 2629 O O . LEU B 1 153 ? -4.094 -26.547 -13.68 1 96.5 153 LEU B O 1
ATOM 2633 N N . LEU B 1 154 ? -3.42 -28.328 -12.438 1 96.94 154 LEU B N 1
ATOM 2634 C CA . LEU B 1 154 ? -2.82 -29 -13.594 1 96.94 154 LEU B CA 1
ATOM 2635 C C . LEU B 1 154 ? -3.891 -29.438 -14.586 1 96.94 154 LEU B C 1
ATOM 2637 O O . LEU B 1 154 ? -3.656 -29.422 -15.797 1 96.94 154 LEU B O 1
ATOM 2641 N N . GLU B 1 155 ? -5.035 -29.797 -14.086 1 96.81 155 GLU B N 1
ATOM 2642 C CA . GLU B 1 155 ? -6.156 -30.156 -14.953 1 96.81 155 GLU B CA 1
ATOM 2643 C C . GLU B 1 155 ? -6.715 -28.922 -15.664 1 96.81 155 GLU B C 1
ATOM 2645 O O . GLU B 1 155 ? -7 -28.969 -16.859 1 96.81 155 GLU B O 1
ATOM 2650 N N . LYS B 1 156 ? -6.855 -27.844 -15 1 96.19 156 LYS B N 1
ATOM 2651 C CA . LYS B 1 156 ? -7.477 -26.625 -15.531 1 96.19 156 LYS B CA 1
ATOM 2652 C C . LYS B 1 156 ? -6.527 -25.891 -16.469 1 96.19 156 LYS B C 1
ATOM 2654 O O . LYS B 1 156 ? -6.961 -25.297 -17.469 1 96.19 156 LYS B O 1
ATOM 2659 N N . PHE B 1 157 ? -5.246 -25.922 -16.047 1 97.5 157 PHE B N 1
ATOM 2660 C CA . PHE B 1 157 ? -4.258 -25.172 -16.812 1 97.5 157 PHE B CA 1
ATOM 2661 C C . PHE B 1 157 ? -3.061 -26.047 -17.156 1 97.5 157 PHE B C 1
ATOM 2663 O O . PHE B 1 157 ? -1.928 -25.734 -16.781 1 97.5 157 PHE B O 1
ATOM 2670 N N . PRO B 1 158 ? -3.197 -27.031 -17.938 1 97.12 158 PRO B N 1
ATOM 2671 C CA . PRO B 1 158 ? -2.105 -27.969 -18.234 1 97.12 158 PRO B CA 1
ATOM 2672 C C . PRO B 1 158 ? -0.935 -27.297 -18.938 1 97.12 158 PRO B C 1
ATOM 2674 O O . PRO B 1 158 ? 0.206 -27.75 -18.828 1 97.12 158 PRO B O 1
ATOM 2677 N N . GLN B 1 159 ? -1.189 -26.172 -19.656 1 97.5 159 GLN B N 1
ATOM 2678 C CA . GLN B 1 159 ? -0.139 -25.484 -20.406 1 97.5 159 GLN B CA 1
ATOM 2679 C C . GLN B 1 159 ? 0.856 -24.812 -19.453 1 97.5 159 GLN B C 1
ATOM 2681 O O . GLN B 1 159 ? 1.947 -24.422 -19.875 1 97.5 159 GLN B O 1
ATOM 2686 N N . HIS B 1 160 ? 0.474 -24.688 -18.172 1 98.06 160 HIS B N 1
ATOM 2687 C CA . HIS B 1 160 ? 1.359 -24.062 -17.203 1 98.06 160 HIS B CA 1
ATOM 2688 C C . HIS B 1 160 ? 1.854 -25.078 -16.172 1 98.06 160 HIS B C 1
ATOM 2690 O O . HIS B 1 160 ? 2.113 -24.719 -15.023 1 98.06 160 HIS B O 1
ATOM 2696 N N . GLY B 1 161 ? 1.989 -26.297 -16.578 1 97.38 161 GLY B N 1
ATOM 2697 C CA . GLY B 1 161 ? 2.273 -27.406 -15.688 1 97.38 161 GLY B CA 1
ATOM 2698 C C . GLY B 1 161 ? 3.549 -27.234 -14.883 1 97.38 161 GLY B C 1
ATOM 2699 O O . GLY B 1 161 ? 3.572 -27.484 -13.68 1 97.38 161 GLY B O 1
ATOM 2700 N N . GLU B 1 162 ? 4.625 -26.828 -15.477 1 97.31 162 GLU B N 1
ATOM 2701 C CA . GLU B 1 162 ? 5.906 -26.672 -14.797 1 97.31 162 GLU B CA 1
ATOM 2702 C C . GLU B 1 162 ? 5.82 -25.641 -13.672 1 97.31 162 GLU B C 1
ATOM 2704 O O . GLU B 1 162 ? 6.301 -25.891 -12.562 1 97.31 162 GLU B O 1
ATOM 2709 N N . LEU B 1 163 ? 5.227 -24.547 -14 1 97.56 163 LEU B N 1
ATOM 2710 C CA . LEU B 1 163 ? 5.078 -23.469 -13.016 1 97.56 163 LEU B CA 1
ATOM 2711 C C . LEU B 1 163 ? 4.195 -23.922 -11.859 1 97.56 163 LEU B C 1
ATOM 2713 O O . LEU B 1 163 ? 4.523 -23.688 -10.695 1 97.56 163 LEU B O 1
ATOM 2717 N N . ILE B 1 164 ? 3.098 -24.547 -12.219 1 97.56 164 ILE B N 1
ATOM 2718 C CA . ILE B 1 164 ? 2.143 -25 -11.219 1 97.56 164 ILE B CA 1
ATOM 2719 C C . ILE B 1 164 ? 2.807 -26.031 -10.312 1 97.56 164 ILE B C 1
ATOM 2721 O O . ILE B 1 164 ? 2.633 -26 -9.086 1 97.56 164 ILE B O 1
ATOM 2725 N N . LYS B 1 165 ? 3.594 -26.906 -10.852 1 97 165 LYS B N 1
ATOM 2726 C CA . LYS B 1 165 ? 4.289 -27.922 -10.062 1 97 165 LYS B CA 1
ATOM 2727 C C . LYS B 1 165 ? 5.289 -27.281 -9.102 1 97 165 LYS B C 1
ATOM 2729 O O . LYS B 1 165 ? 5.484 -27.766 -7.988 1 97 165 LYS B O 1
ATOM 2734 N N . ARG B 1 166 ? 5.871 -26.219 -9.508 1 96.06 166 ARG B N 1
ATOM 2735 C CA . ARG B 1 166 ? 6.906 -25.562 -8.711 1 96.06 166 ARG B CA 1
ATOM 2736 C C . ARG B 1 166 ? 6.293 -24.719 -7.602 1 96.06 166 ARG B C 1
ATOM 2738 O O . ARG B 1 166 ? 6.84 -24.656 -6.496 1 96.06 166 ARG B O 1
ATOM 2745 N N . LEU B 1 167 ? 5.074 -24.094 -7.891 1 96.38 167 LEU B N 1
ATOM 2746 C CA . LEU B 1 167 ? 4.59 -23.062 -6.988 1 96.38 167 LEU B CA 1
ATOM 2747 C C . LEU B 1 167 ? 3.225 -23.422 -6.422 1 96.38 167 LEU B C 1
ATOM 2749 O O . LEU B 1 167 ? 2.471 -22.547 -5.984 1 96.38 167 LEU B O 1
ATOM 2753 N N . CYS B 1 168 ? 2.854 -24.625 -6.605 1 93.19 168 CYS B N 1
ATOM 2754 C CA . CYS B 1 168 ? 1.677 -25.156 -5.918 1 93.19 168 CYS B CA 1
ATOM 2755 C C . CYS B 1 168 ? 2.068 -26.219 -4.898 1 93.19 168 CYS B C 1
ATOM 2757 O O . CYS B 1 168 ? 2.869 -27.109 -5.199 1 93.19 168 CYS B O 1
ATOM 2759 N N . LYS B 1 169 ? 1.731 -25.969 -3.789 1 83.38 169 LYS B N 1
ATOM 2760 C CA . LYS B 1 169 ? 2.027 -27.016 -2.807 1 83.38 169 LYS B CA 1
ATOM 2761 C C . LYS B 1 169 ? 1.321 -28.312 -3.156 1 83.38 169 LYS B C 1
ATOM 2763 O O . LYS B 1 169 ? 0.43 -28.344 -4.008 1 83.38 169 LYS B O 1
ATOM 2768 N N . GLU B 1 170 ? 0.727 -29.328 -2.572 1 77.06 170 GLU B N 1
ATOM 2769 C CA . GLU B 1 170 ? 0.216 -30.672 -2.795 1 77.06 170 GLU B CA 1
ATOM 2770 C C . GLU B 1 170 ? -0.96 -30.672 -3.768 1 77.06 170 GLU B C 1
ATOM 2772 O O . GLU B 1 170 ? -1.663 -29.672 -3.891 1 77.06 170 GLU B O 1
#

Secondary structure (DSSP, 8-state):
--HHHHHHHHHHHTT-EE-TTSSEEEEEEE-SSEEEESS--S--S-EES-EEEEEEEETT--EEEE--SSEEEEEEEEES-EEEEEE-TT--EEEEEES-TTT-TT-BSEEEE-TT-EEEEEEPTT--EEEEEEEEES---GGG--B--HHHHHHH-GGGHHHHHHH---/--HHHHHHHHHHHTT-EE-TTSSEEEEEEE-SSEEEESS--S--S-EES-EEEEEEEETT--EEEE--SSEEEEEEEEES-EEEEEE-TT--EEEEEES-TTT-TT-BSEEEE-TT-EEEEEEPTT--EEEEEEEEES---GGG--BPPHHHHHHH-GGGHHHHHHH---

Radius of gyration: 20.3 Å; Cα contacts (8 Å, |Δi|>4): 845; chains: 2; bounding box: 49×62×41 Å

InterPro domains:
  IPR009327 Cupin domain of unknown function DUF985 [PF06172] (9-145)
  IPR009327 Cupin domain of unknown function DUF985 [cd06121] (8-163)
  IPR011051 RmlC-like cupin domain superfamily [SSF51182] (5-168)
  IPR014710 RmlC-like jelly roll fold [G3DSA:2.60.120.10] (1-169)
  IPR039935 Uncharacterized protein YML079W-like [PTHR33387] (4-169)

Foldseek 3Di:
DDPVVVLVVCCVVVVWDADPQGFTKAWDDWAPDWDDDPDDADDDDIFTQKTKMKTKFFAPTKFFWWAFQWKKKKFFDDWAKKWKWKQAPVRDIDIAIDGDCVVPVRHDRIDMDGHRIIMMMHGDPPTGMTMIMMMIGPYDDPVRIGADDLVVCCVSHVVCNVVSVSRHDD/DDPVVVLVVCCVVVVWDADPQGFTKAWDDWAPDWDDDPDDADDDDIFTQKTKMKTKFFAPTKFFWWAFQWKKKKFFDDWAKKWKWKQAPVRDIDIAIDGDCVVPVRHDRIDMDGHRIIMMMHGDPPTGMTMIMMMIGPYDDPVRIGADDLVVCCVSHVVCNVVNVSRHDD

Organism: Magallana gigas (NCBI:txid29159)